Protein AF-0000000077797635 (afdb_homodimer)

Solvent-accessible surface area (backbone atoms only — not comparable to full-atom values): 12267 Å² total; per-residue (Å²): 135,87,76,77,72,76,72,79,78,73,81,76,81,77,81,78,74,76,74,78,73,74,68,77,65,78,53,55,68,48,75,39,52,52,47,34,73,53,73,40,72,49,40,38,34,26,41,25,41,85,98,49,70,72,38,83,65,52,67,16,29,77,85,51,72,33,73,55,90,50,35,36,28,34,49,32,81,87,26,24,28,37,39,43,35,32,46,55,64,50,82,85,66,58,58,48,37,33,45,28,35,69,42,113,133,81,80,68,72,70,81,81,77,78,76,78,90,79,82,73,79,72,77,75,73,75,68,76,63,78,51,56,67,47,75,39,51,52,46,33,74,52,72,39,72,51,38,37,35,27,41,25,40,87,98,50,70,74,40,85,66,52,66,16,28,79,84,49,74,35,74,55,90,50,35,37,28,34,49,31,80,86,25,24,28,38,38,42,35,31,46,55,66,50,81,85,66,58,57,48,38,33,45,28,35,69,42,111

Sequence (208 aa):
IDTGAGTIEGWMEAADGSPESLVIGEGKVSTMSCSFTSTYRTFQWYQQLPGQGPTHLLTASSNENVTVGRFIGEHLESGKRSSLHITDSQLGDSGSYLCAVDAQIDTGAGTIEGWMEAADGSPESLVIGEGKVSTMSCSFTSTYRTFQWYQQLPGQGPTHLLTASSNENVTVGRFIGEHLESGKRSSLHITDSQLGDSGSYLCAVDAQ

Foldseek 3Di:
DPPPPVPPPPPPPPPPPPPPPCCVVQQDKDKDKDFAPDFAQKKWKWWDDPPGDTDTDDIEGDPDWDDDPQWIKYQDDRRGMIMIIGTNDDPRSPGDMDIDGDPD/DPCVCPDDDDPDDDDPPPPPPCCVVQQDKDKDKDFAPDAAQKKWKWWDDPPGDTDTDDIEGDPDWDDDPQWIKYQDDRRGMIMIIGGNDDPRSPGDMDIDGDPD

Secondary structure (DSSP, 8-state):
-----------------------------EEEEEEBSS--SEEEEEEE-TTS--EEEEEEETTB-EEETTEEEEEEGGGTEEEEEESS--GGG-SEEEEEEE--/-----------------------------EEEEEEBSS--SEEEEEEE-TTS--EEEEEEETTB-EEETTEEEEEEGGGTEEEEEESS--GGG-SEEEEEEE--

Radius of gyration: 33.7 Å; Cα contacts (8 Å, |Δi|>4): 404; chains: 2; bounding box: 38×108×138 Å

Organism: NCBI:txid2587831

Nearest PDB structures (foldseek):
  4pjg-assembly1_G  TM=8.903E-01  e=3.995E-06  Homo sapiens
  3qeu-assembly2_A  TM=8.849E-01  e=8.468E-06  Homo sapiens
  8v51-assembly1_D  TM=8.752E-01  e=7.121E-06  Homo sapiens
  8v50-assembly3_N  TM=8.726E-01  e=1.795E-05  Homo sapiens
  3rug-assembly2_G  TM=8.315E-01  e=1.694E-05  Mus musculus

InterPro domains:
  IPR007110 Immunoglobulin-like domain [PS50835] (26-104)
  IPR013106 Immunoglobulin V-set domain [PF07686] (18-101)
  IPR013106 Immunoglobulin V-set domain [SM00406] (29-101)
  IPR013783 Immunoglobulin-like fold [G3DSA:2.60.40.10] (15-104)
  IPR036179 Immunoglobulin-like domain superfamily [SSF48726] (18-101)
  IPR051896 T cell receptor alpha variable region [PTHR19339] (16-104)

pLDDT: mean 78.97, std 26.49, range [25.53, 98.56]

Structure (mmCIF, N/CA/C/O backbone):
data_AF-0000000077797635-model_v1
#
loop_
_entity.id
_entity.type
_entity.pdbx_description
1 polymer 'Ig-like domain-containing protein'
#
loop_
_atom_site.group_PDB
_atom_site.id
_atom_site.type_symbol
_atom_site.label_atom_id
_atom_site.label_alt_id
_atom_site.label_comp_id
_atom_site.label_asym_id
_atom_site.label_entity_id
_atom_site.label_seq_id
_atom_site.pdbx_PDB_ins_code
_atom_site.Cartn_x
_atom_site.Cartn_y
_atom_site.Cartn_z
_atom_site.occupancy
_atom_site.B_iso_or_equiv
_atom_site.auth_seq_id
_atom_site.auth_comp_id
_atom_site.auth_asym_id
_atom_site.auth_atom_id
_atom_site.pdbx_PDB_model_num
ATOM 1 N N . ILE A 1 1 ? -16.281 -57.562 -68.375 1 26.08 1 ILE A N 1
ATOM 2 C CA . ILE A 1 1 ? -16.969 -57.719 -67.125 1 26.08 1 ILE A CA 1
ATOM 3 C C . ILE A 1 1 ? -16.453 -56.688 -66.125 1 26.08 1 ILE A C 1
ATOM 5 O O . ILE A 1 1 ? -15.258 -56.656 -65.812 1 26.08 1 ILE A O 1
ATOM 9 N N . ASP A 1 2 ? -17.016 -55.375 -66.25 1 32.75 2 ASP A N 1
ATOM 10 C CA . ASP A 1 2 ? -16.859 -54.062 -65.625 1 32.75 2 ASP A CA 1
ATOM 11 C C . ASP A 1 2 ? -17.078 -54.094 -64.125 1 32.75 2 ASP A C 1
ATOM 13 O O . ASP A 1 2 ? -18.172 -54.438 -63.688 1 32.75 2 ASP A O 1
ATOM 17 N N . THR A 1 3 ? -16.109 -54.656 -63.312 1 31.94 3 THR A N 1
ATOM 18 C CA . THR A 1 3 ? -15.953 -55 -61.906 1 31.94 3 THR A CA 1
ATOM 19 C C . THR A 1 3 ? -16.25 -53.781 -61 1 31.94 3 THR A C 1
ATOM 21 O O . THR A 1 3 ? -15.617 -53.625 -59.969 1 31.94 3 THR A O 1
ATOM 24 N N . GLY A 1 4 ? -17.109 -52.812 -61.406 1 35.31 4 GLY A N 1
ATOM 25 C CA . GLY A 1 4 ? -17.203 -51.562 -60.688 1 35.31 4 GLY A CA 1
ATOM 26 C C . GLY A 1 4 ? -17.75 -51.688 -59.312 1 35.31 4 GLY A C 1
ATOM 27 O O . GLY A 1 4 ? -18.969 -51.812 -59.125 1 35.31 4 GLY A O 1
ATOM 28 N N . ALA A 1 5 ? -17.156 -52.656 -58.5 1 34.72 5 ALA A N 1
ATOM 29 C CA . ALA A 1 5 ? -17.641 -53 -57.156 1 34.72 5 ALA A CA 1
ATOM 30 C C . ALA A 1 5 ? -17.891 -51.75 -56.312 1 34.72 5 ALA A C 1
ATOM 32 O O . ALA A 1 5 ? -16.969 -50.969 -56.062 1 34.72 5 ALA A O 1
ATOM 33 N N . GLY A 1 6 ? -18.969 -51 -56.594 1 36.06 6 GLY A N 1
ATOM 34 C CA . GLY A 1 6 ? -19.422 -49.812 -55.875 1 36.06 6 GLY A CA 1
ATOM 35 C C . GLY A 1 6 ? -19.516 -50.031 -54.375 1 36.06 6 GLY A C 1
ATOM 36 O O . GLY A 1 6 ? -20.453 -50.656 -53.875 1 36.06 6 GLY A O 1
ATOM 37 N N . THR A 1 7 ? -18.344 -50.469 -53.719 1 34.91 7 THR A N 1
ATOM 38 C CA . THR A 1 7 ? -18.297 -50.844 -52.281 1 34.91 7 THR A CA 1
ATOM 39 C C . THR A 1 7 ? -18.922 -49.719 -51.438 1 34.91 7 THR A C 1
ATOM 41 O O . THR A 1 7 ? -18.609 -48.531 -51.625 1 34.91 7 THR A O 1
ATOM 44 N N . ILE A 1 8 ? -20.094 -49.969 -51 1 33.28 8 ILE A N 1
ATOM 45 C CA . ILE A 1 8 ? -20.938 -49.25 -50.031 1 33.28 8 ILE A CA 1
ATOM 46 C C . ILE A 1 8 ? -20.141 -48.938 -48.781 1 33.28 8 ILE A C 1
ATOM 48 O O . ILE A 1 8 ? -19.625 -49.812 -48.125 1 33.28 8 ILE A O 1
ATOM 52 N N . GLU A 1 9 ? -19.297 -47.844 -48.719 1 35.19 9 GLU A N 1
ATOM 53 C CA . GLU A 1 9 ? -18.422 -47.375 -47.656 1 35.19 9 GLU A CA 1
ATOM 54 C C . GLU A 1 9 ? -19.188 -47.188 -46.344 1 35.19 9 GLU A C 1
ATOM 56 O O . GLU A 1 9 ? -20.141 -46.375 -46.281 1 35.19 9 GLU A O 1
ATOM 61 N N . GLY A 1 10 ? -19.656 -48.219 -45.781 1 30.81 10 GLY A N 1
ATOM 62 C CA . GLY A 1 10 ? -20.375 -48.094 -44.531 1 30.81 10 GLY A CA 1
ATOM 63 C C . GLY A 1 10 ? -19.562 -47.375 -43.469 1 30.81 10 GLY A C 1
ATOM 64 O O . GLY A 1 10 ? -18.375 -47.656 -43.281 1 30.81 10 GLY A O 1
ATOM 65 N N . TRP A 1 11 ? -19.781 -46 -43.125 1 30.47 11 TRP A N 1
ATOM 66 C CA . TRP A 1 11 ? -19.172 -45.094 -42.188 1 30.47 11 TRP A CA 1
ATOM 67 C C . TRP A 1 11 ? -19.234 -45.625 -40.781 1 30.47 11 TRP A C 1
ATOM 69 O O . TRP A 1 11 ? -20.328 -45.938 -40.25 1 30.47 11 TRP A O 1
ATOM 79 N N . MET A 1 12 ? -18.438 -46.656 -40.469 1 27.5 12 MET A N 1
ATOM 80 C CA . MET A 1 12 ? -18.203 -47.094 -39.094 1 27.5 12 MET A CA 1
ATOM 81 C C . MET A 1 12 ? -18 -45.875 -38.188 1 27.5 12 MET A C 1
ATOM 83 O O . MET A 1 12 ? -17.297 -44.938 -38.562 1 27.5 12 MET A O 1
ATOM 87 N N . GLU A 1 13 ? -18.969 -45.5 -37.281 1 31.8 13 GLU A N 1
ATOM 88 C CA . GLU A 1 13 ? -19.062 -44.5 -36.219 1 31.8 13 GLU A CA 1
ATOM 89 C C . GLU A 1 13 ? -17.953 -44.719 -35.188 1 31.8 13 GLU A C 1
ATOM 91 O O . GLU A 1 13 ? -17.891 -45.75 -34.531 1 31.8 13 GLU A O 1
ATOM 96 N N . ALA A 1 14 ? -16.719 -44.312 -35.406 1 32.16 14 ALA A N 1
ATOM 97 C CA . ALA A 1 14 ? -15.578 -44.375 -34.469 1 32.16 14 ALA A CA 1
ATOM 98 C C . ALA A 1 14 ? -15.914 -43.75 -33.125 1 32.16 14 ALA A C 1
ATOM 100 O O . ALA A 1 14 ? -16.391 -42.594 -33.094 1 32.16 14 ALA A O 1
ATOM 101 N N . ALA A 1 15 ? -16.172 -44.531 -32.125 1 31.38 15 ALA A N 1
ATOM 102 C CA . ALA A 1 15 ? -16.297 -44.25 -30.688 1 31.38 15 ALA A CA 1
ATOM 103 C C . ALA A 1 15 ? -15.047 -43.531 -30.172 1 31.38 15 ALA A C 1
ATOM 105 O O . ALA A 1 15 ? -13.977 -44.125 -30.078 1 31.38 15 ALA A O 1
ATOM 106 N N . ASP A 1 16 ? -14.648 -42.281 -30.594 1 30.09 16 ASP A N 1
ATOM 107 C CA . ASP A 1 16 ? -13.477 -41.531 -30.141 1 30.09 16 ASP A CA 1
ATOM 108 C C . ASP A 1 16 ? -13.445 -41.438 -28.625 1 30.09 16 ASP A C 1
ATOM 110 O O . ASP A 1 16 ? -14.312 -40.812 -28 1 30.09 16 ASP A O 1
ATOM 114 N N . GLY A 1 17 ? -13.242 -42.5 -27.859 1 35.38 17 GLY A N 1
ATOM 115 C CA . GLY A 1 17 ? -12.977 -42.406 -26.422 1 35.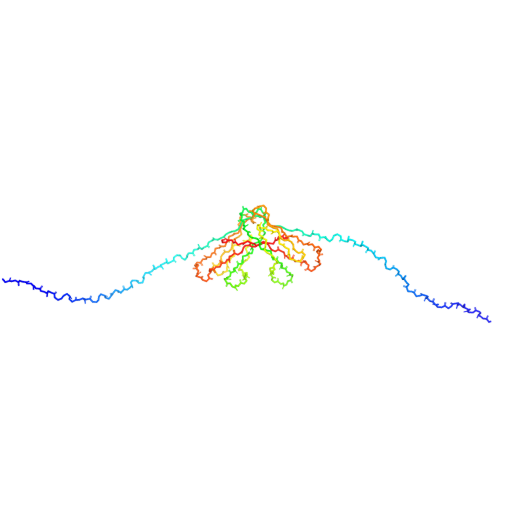38 17 GLY A CA 1
ATOM 116 C C . GLY A 1 17 ? -11.977 -41.344 -26.078 1 35.38 17 GLY A C 1
ATOM 117 O O . GLY A 1 17 ? -10.914 -41.25 -26.688 1 35.38 17 GLY A O 1
ATOM 118 N N . SER A 1 18 ? -12.406 -40.156 -25.719 1 33.06 18 SER A N 1
ATOM 119 C CA . SER A 1 18 ? -11.68 -38.938 -25.312 1 33.06 18 SER A CA 1
ATOM 120 C C . SER A 1 18 ? -10.641 -39.281 -24.25 1 33.06 18 SER A C 1
ATOM 122 O O . SER A 1 18 ? -10.961 -39.875 -23.219 1 33.06 18 SER A O 1
ATOM 124 N N . PRO A 1 19 ? -9.391 -39.594 -24.594 1 37.81 19 PRO A N 1
ATOM 125 C CA . PRO A 1 19 ? -8.289 -39.719 -23.641 1 37.81 19 PRO A CA 1
ATOM 126 C C . PRO A 1 19 ? -8.336 -38.656 -22.547 1 37.81 19 PRO A C 1
ATOM 128 O O . PRO A 1 19 ? -8.773 -37.531 -22.797 1 37.81 19 PRO A O 1
ATOM 131 N N . GLU A 1 20 ? -8.75 -38.969 -21.297 1 35.31 20 GLU A N 1
ATOM 132 C CA . GLU A 1 20 ? -8.523 -38.188 -20.078 1 35.31 20 GLU A CA 1
ATOM 133 C C . GLU A 1 20 ? -7.125 -37.594 -20.047 1 35.31 20 GLU A C 1
ATOM 135 O O . GLU A 1 20 ? -6.129 -38.312 -20.016 1 35.31 20 GLU A O 1
ATOM 140 N N . SER A 1 21 ? -6.723 -36.719 -21 1 35.5 21 SER A N 1
ATOM 141 C CA . SER A 1 21 ? -5.488 -35.969 -20.875 1 35.5 21 SER A CA 1
ATOM 142 C C . SER A 1 21 ? -5.172 -35.688 -19.406 1 35.5 21 SER A C 1
ATOM 144 O O . SER A 1 21 ? -5.977 -35.062 -18.703 1 35.5 21 SER A O 1
ATOM 146 N N . LEU A 1 22 ? -4.539 -36.531 -18.703 1 35.38 22 LEU A N 1
ATOM 147 C CA . LEU A 1 22 ? -3.803 -36.281 -17.469 1 35.38 22 LEU A CA 1
ATOM 148 C C . LEU A 1 22 ? -3.098 -34.938 -17.516 1 35.38 22 LEU A C 1
ATOM 150 O O . LEU A 1 22 ? -2.072 -34.781 -18.172 1 35.38 22 LEU A O 1
ATOM 154 N N . VAL A 1 23 ? -3.678 -33.844 -17.953 1 38.66 23 VAL A N 1
ATOM 155 C CA . VAL A 1 23 ? -3.033 -32.562 -17.703 1 38.66 23 VAL A CA 1
ATOM 156 C C . VAL A 1 23 ? -2.502 -32.5 -16.266 1 38.66 23 VAL A C 1
ATOM 158 O O . VAL A 1 23 ? -3.281 -32.469 -15.312 1 38.66 23 VAL A O 1
ATOM 161 N N . ILE A 1 24 ? -1.624 -33.344 -15.844 1 39.31 24 ILE A N 1
ATOM 162 C CA . ILE A 1 24 ? -0.826 -33.031 -14.664 1 39.31 24 ILE A CA 1
ATOM 163 C C . ILE A 1 24 ? -0.551 -31.531 -14.609 1 39.31 24 ILE A C 1
ATOM 165 O O . ILE A 1 24 ? 0.277 -31.016 -15.367 1 39.31 24 ILE A O 1
ATOM 169 N N . GLY A 1 25 ? -1.428 -30.594 -14.828 1 42.88 25 GLY A N 1
ATOM 170 C CA . GLY A 1 25 ? -1.261 -29.156 -14.836 1 42.88 25 GLY A CA 1
ATOM 171 C C . GLY A 1 25 ? -0.38 -28.656 -13.711 1 42.88 25 GLY A C 1
ATOM 172 O O . GLY A 1 25 ? -0.746 -28.75 -12.539 1 42.88 25 GLY A O 1
ATOM 173 N N . GLU A 1 26 ? 0.932 -28.953 -13.469 1 47.84 26 GLU A N 1
ATOM 174 C CA . GLU A 1 26 ? 1.88 -28.25 -12.609 1 47.84 26 GLU A CA 1
ATOM 175 C C . GLU A 1 26 ? 1.443 -26.812 -12.367 1 47.84 26 GLU A C 1
ATOM 177 O O . GLU A 1 26 ? 1.225 -26.047 -13.312 1 47.84 26 GLU A O 1
ATOM 182 N N . GLY A 1 27 ? 0.535 -26.562 -11.492 1 58.41 27 GLY A N 1
ATOM 183 C CA . GLY A 1 27 ? -0.297 -25.406 -11.195 1 58.41 27 GLY A CA 1
ATOM 184 C C . GLY A 1 27 ? 0.431 -24.094 -11.367 1 58.41 27 GLY A C 1
ATOM 185 O O . GLY A 1 27 ? 1.626 -24 -11.078 1 58.41 27 GLY A O 1
ATOM 186 N N . LYS A 1 28 ? 0.266 -23.281 -12.398 1 81.25 28 LYS A N 1
ATOM 187 C CA . LYS A 1 28 ? 0.826 -21.984 -12.781 1 81.25 28 LYS A CA 1
ATOM 188 C C . LYS A 1 28 ? 1.005 -21.078 -11.57 1 81.25 28 LYS A C 1
ATOM 190 O O . LYS A 1 28 ? 0.163 -21.062 -10.664 1 81.25 28 LYS A O 1
ATOM 195 N N . VAL A 1 29 ? 2.357 -20.875 -11.211 1 90.31 29 VAL A N 1
ATOM 196 C CA . VAL A 1 29 ? 2.654 -19.922 -10.141 1 90.31 29 VAL A CA 1
ATOM 197 C C . VAL A 1 29 ? 2.838 -18.516 -10.734 1 90.31 29 VAL A C 1
ATOM 199 O O . VAL A 1 29 ? 3.668 -18.312 -11.625 1 90.31 29 VAL A O 1
ATOM 202 N N . SER A 1 30 ? 1.969 -17.656 -10.375 1 93.44 30 SER A N 1
ATOM 203 C CA . SER A 1 30 ? 2.146 -16.25 -10.711 1 93.44 30 SER A CA 1
ATOM 204 C C . SER A 1 30 ? 2.92 -15.508 -9.625 1 93.44 30 SER A C 1
ATOM 206 O O . SER A 1 30 ? 2.697 -15.742 -8.43 1 93.44 30 SER A O 1
ATOM 208 N N . THR A 1 31 ? 3.896 -14.609 -10.016 1 95.5 31 THR A N 1
ATOM 209 C CA . THR A 1 31 ? 4.699 -13.859 -9.055 1 95.5 31 THR A CA 1
ATOM 210 C C . THR A 1 31 ? 4.68 -12.367 -9.383 1 95.5 31 THR A C 1
ATOM 212 O O . THR A 1 31 ? 4.762 -11.984 -10.555 1 95.5 31 THR A O 1
ATOM 215 N N . MET A 1 32 ? 4.559 -11.586 -8.359 1 96.94 32 MET A N 1
ATOM 216 C CA . MET A 1 32 ? 4.711 -10.141 -8.469 1 96.94 32 MET A CA 1
ATOM 217 C C . MET A 1 32 ? 5.508 -9.586 -7.289 1 96.94 32 MET A C 1
ATOM 219 O O . MET A 1 32 ? 5.656 -10.258 -6.266 1 96.94 32 MET A O 1
ATOM 223 N N . SER A 1 33 ? 6.055 -8.383 -7.508 1 97.56 33 SER A N 1
ATOM 224 C CA . SER A 1 33 ? 6.918 -7.863 -6.453 1 97.56 33 SER A CA 1
ATOM 225 C C . SER A 1 33 ? 6.922 -6.34 -6.445 1 97.56 33 SER A C 1
ATOM 227 O O . SER A 1 33 ? 6.469 -5.707 -7.402 1 97.56 33 SER A O 1
ATOM 229 N N . CYS A 1 34 ? 7.293 -5.773 -5.41 1 97.5 34 CYS A N 1
ATOM 230 C CA . CYS A 1 34 ? 7.613 -4.359 -5.258 1 97.5 34 CYS A CA 1
ATOM 231 C C . CYS A 1 34 ? 8.969 -4.176 -4.594 1 97.5 34 CYS A C 1
ATOM 233 O O . CYS A 1 34 ? 9.367 -4.98 -3.748 1 97.5 34 CYS A O 1
ATOM 235 N N . SER A 1 35 ? 9.633 -3.186 -5.035 1 97.19 35 SER A N 1
ATOM 236 C CA . SER A 1 35 ? 10.977 -2.908 -4.535 1 97.19 35 SER A CA 1
ATOM 237 C C . SER A 1 35 ? 11.125 -1.444 -4.137 1 97.19 35 SER A C 1
ATOM 239 O O . SER A 1 35 ? 10.633 -0.553 -4.832 1 97.19 35 SER A O 1
ATOM 241 N N . PHE A 1 36 ? 11.781 -1.206 -3.066 1 96.81 36 PHE A N 1
ATOM 242 C CA . PHE A 1 36 ? 11.883 0.109 -2.445 1 96.81 36 PHE A CA 1
ATOM 243 C C . PHE A 1 36 ? 13.344 0.519 -2.279 1 96.81 36 PHE A C 1
ATOM 245 O O . PHE A 1 36 ? 14.234 -0.334 -2.25 1 96.81 36 PHE A O 1
ATOM 252 N N . THR A 1 37 ? 13.562 1.823 -2.166 1 96.31 37 THR A N 1
ATOM 253 C CA . THR A 1 37 ? 14.891 2.332 -1.828 1 96.31 37 THR A CA 1
ATOM 254 C C . THR A 1 37 ? 15.125 2.27 -0.322 1 96.31 37 THR A C 1
ATOM 256 O O . THR A 1 37 ? 16.25 2.047 0.127 1 96.31 37 THR A O 1
ATOM 259 N N . SER A 1 38 ? 14.008 2.469 0.467 1 94.94 38 SER A N 1
ATOM 260 C CA . SER A 1 38 ? 14.078 2.395 1.923 1 94.94 38 SER A CA 1
ATOM 261 C C . SER A 1 38 ? 13.766 0.984 2.418 1 94.94 38 SER A C 1
ATOM 263 O O . SER A 1 38 ? 13.266 0.151 1.661 1 94.94 38 SER A O 1
ATOM 265 N N . THR A 1 39 ? 14.172 0.779 3.668 1 95.75 39 THR A N 1
ATOM 266 C CA . THR A 1 39 ? 13.898 -0.503 4.309 1 95.75 39 THR A CA 1
ATOM 267 C C . THR A 1 39 ? 12.594 -0.451 5.098 1 95.75 39 THR A C 1
ATOM 269 O O . THR A 1 39 ? 12.312 0.538 5.777 1 95.75 39 THR A O 1
ATOM 272 N N . TYR A 1 40 ? 11.797 -1.445 4.906 1 95.44 40 TYR A N 1
ATOM 273 C CA . TYR A 1 40 ? 10.57 -1.562 5.688 1 95.44 40 TYR A CA 1
ATOM 274 C C . TYR A 1 40 ? 10.516 -2.891 6.43 1 95.44 40 TYR A C 1
ATOM 276 O O . TYR A 1 40 ? 10.969 -3.916 5.914 1 95.44 40 TYR A O 1
ATOM 284 N N . ARG A 1 41 ? 9.961 -2.85 7.625 1 94.44 41 ARG A N 1
ATOM 285 C CA . ARG A 1 41 ? 9.883 -4.062 8.438 1 94.44 41 ARG A CA 1
ATOM 286 C C . ARG A 1 41 ? 8.781 -4.988 7.922 1 94.44 41 ARG A C 1
ATOM 288 O O . ARG A 1 41 ? 8.867 -6.207 8.094 1 94.44 41 ARG A O 1
ATOM 295 N N . THR A 1 42 ? 7.742 -4.367 7.445 1 96.06 42 THR A N 1
ATOM 296 C CA . THR A 1 42 ? 6.602 -5.16 7.004 1 96.06 42 THR A CA 1
ATOM 297 C C . THR A 1 42 ? 6.078 -4.656 5.664 1 96.06 42 THR A C 1
ATOM 299 O O . THR A 1 42 ? 6.223 -3.475 5.34 1 96.06 42 THR A O 1
ATOM 302 N N . PHE A 1 43 ? 5.609 -5.539 4.855 1 97.69 43 PHE A N 1
ATOM 303 C CA . PHE A 1 43 ? 4.879 -5.262 3.627 1 97.69 43 PHE A CA 1
ATOM 304 C C . PHE A 1 43 ? 3.461 -5.82 3.701 1 97.69 43 PHE A C 1
ATOM 306 O O . PHE A 1 43 ? 3.262 -6.965 4.109 1 97.69 43 PHE A O 1
ATOM 313 N N . GLN A 1 44 ? 2.525 -5.02 3.34 1 97.69 44 GLN A N 1
ATOM 314 C CA . GLN A 1 44 ? 1.144 -5.488 3.285 1 97.69 44 GLN A CA 1
ATOM 315 C C . GLN A 1 44 ? 0.687 -5.688 1.844 1 97.69 44 GLN A C 1
ATOM 317 O O . GLN A 1 44 ? 0.87 -4.805 1.002 1 97.69 44 GLN A O 1
ATOM 322 N N . TRP A 1 45 ? 0.099 -6.883 1.607 1 98.31 45 TRP A N 1
ATOM 323 C CA . TRP A 1 45 ? -0.443 -7.184 0.287 1 98.31 45 TRP A CA 1
ATOM 324 C C . TRP A 1 45 ? -1.968 -7.188 0.312 1 98.31 45 TRP A C 1
ATOM 326 O O . TRP A 1 45 ? -2.578 -7.723 1.241 1 98.31 45 TRP A O 1
ATOM 336 N N . TYR A 1 46 ? -2.484 -6.527 -0.723 1 97.69 46 TYR A N 1
ATOM 337 C CA . TYR A 1 46 ? -3.932 -6.473 -0.896 1 97.69 46 TYR A CA 1
ATOM 338 C C . TYR A 1 46 ? -4.336 -6.996 -2.27 1 97.69 46 TYR A C 1
ATOM 340 O O . TYR A 1 46 ? -3.602 -6.832 -3.244 1 97.69 46 TYR A O 1
ATOM 348 N N . GLN A 1 47 ? -5.508 -7.586 -2.277 1 96.62 47 GLN A N 1
ATOM 349 C CA . GLN A 1 47 ? -6.141 -7.977 -3.533 1 96.62 47 GLN A CA 1
ATOM 350 C C . GLN A 1 47 ? -7.352 -7.098 -3.836 1 96.62 47 GLN A C 1
ATOM 352 O O . GLN A 1 47 ? -8.172 -6.832 -2.951 1 96.62 47 GLN A O 1
ATOM 357 N N . GLN A 1 48 ? -7.336 -6.66 -5.059 1 94.62 48 GLN A N 1
ATOM 358 C CA . GLN A 1 48 ? -8.484 -5.875 -5.496 1 94.62 48 GLN A CA 1
ATOM 359 C C . GLN A 1 48 ? -9.156 -6.516 -6.707 1 94.62 48 GLN A C 1
ATOM 361 O O . GLN A 1 48 ? -8.641 -6.445 -7.824 1 94.62 48 GLN A O 1
ATOM 366 N N . LEU A 1 49 ? -10.281 -7.102 -6.422 1 94.12 49 LEU A N 1
ATOM 36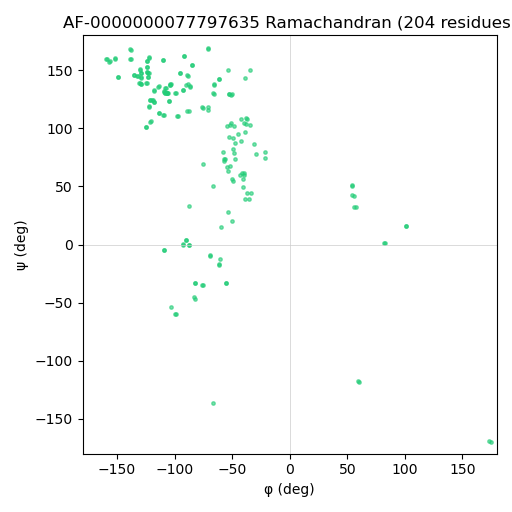7 C CA . LEU A 1 49 ? -11.062 -7.703 -7.496 1 94.12 49 LEU A CA 1
ATOM 368 C C . LEU A 1 49 ? -11.945 -6.664 -8.172 1 94.12 49 LEU A C 1
ATOM 370 O O . LEU A 1 49 ? -12.258 -5.625 -7.582 1 94.12 49 LEU A O 1
ATOM 374 N N . PRO A 1 50 ? -12.297 -6.93 -9.477 1 92 50 PRO A N 1
ATOM 375 C CA . PRO A 1 50 ? -13.117 -5.961 -10.203 1 92 50 PRO A CA 1
ATOM 376 C C . PRO A 1 50 ? -14.398 -5.59 -9.445 1 92 50 PRO A C 1
ATOM 378 O O . PRO A 1 50 ? -15.133 -6.477 -9.008 1 92 50 PRO A O 1
ATOM 381 N N . GLY A 1 51 ? -14.609 -4.32 -9.328 1 91.44 51 GLY A N 1
ATOM 382 C CA . GLY A 1 51 ? -15.828 -3.83 -8.711 1 91.44 51 GLY A CA 1
ATOM 383 C C . GLY A 1 51 ? -15.766 -3.814 -7.199 1 91.44 51 GLY A C 1
ATOM 384 O O . GLY A 1 51 ? -16.734 -3.447 -6.535 1 91.44 51 GLY A O 1
ATOM 385 N N . GLN A 1 52 ? -14.633 -4.215 -6.602 1 91.94 52 GLN A N 1
ATOM 386 C CA . GLN A 1 52 ? -14.484 -4.289 -5.152 1 91.94 52 GLN A CA 1
ATOM 387 C C . GLN A 1 52 ? -13.297 -3.459 -4.68 1 91.94 52 GLN A C 1
ATOM 389 O O . GLN A 1 52 ? -12.383 -3.162 -5.457 1 91.94 52 GLN A O 1
ATOM 394 N N . GLY A 1 53 ? -13.375 -2.986 -3.439 1 91.12 53 GLY A N 1
ATOM 395 C CA . GLY A 1 53 ? -12.203 -2.371 -2.838 1 91.12 53 GLY A CA 1
ATOM 396 C C . GLY A 1 53 ? -11.109 -3.369 -2.508 1 91.12 53 GLY A C 1
ATOM 397 O O . GLY A 1 53 ? -11.32 -4.582 -2.584 1 91.12 53 GLY A O 1
ATOM 398 N N . PRO A 1 54 ? -10 -2.814 -2.195 1 94.25 54 PRO A N 1
ATOM 399 C CA . PRO A 1 54 ? -8.914 -3.732 -1.836 1 94.25 54 PRO A CA 1
ATOM 400 C C . PRO A 1 54 ? -9.195 -4.508 -0.551 1 94.25 54 PRO A C 1
ATOM 402 O O . PRO A 1 54 ? -9.766 -3.955 0.394 1 94.25 54 PRO A O 1
ATOM 405 N N . THR A 1 55 ? -8.898 -5.781 -0.527 1 95 55 THR A N 1
ATOM 406 C CA . THR A 1 55 ? -8.977 -6.656 0.638 1 95 55 THR A CA 1
ATOM 407 C C . THR A 1 55 ? -7.582 -7.129 1.05 1 95 55 THR A C 1
ATOM 409 O O . THR A 1 55 ? -6.766 -7.492 0.199 1 95 55 THR A O 1
ATOM 412 N N . HIS A 1 56 ? -7.387 -7.082 2.369 1 96.75 56 HIS A N 1
ATOM 413 C CA . HIS A 1 56 ? -6.082 -7.5 2.875 1 96.75 56 HIS A CA 1
ATOM 414 C C . HIS A 1 56 ? -5.855 -8.984 2.641 1 96.75 56 HIS A C 1
ATOM 416 O O . HIS A 1 56 ? -6.699 -9.812 2.996 1 96.75 56 HIS A O 1
ATOM 422 N N . LEU A 1 57 ? -4.703 -9.273 2.074 1 97.12 57 LEU A N 1
ATOM 423 C CA . LEU A 1 57 ? -4.363 -10.664 1.834 1 97.12 57 LEU A CA 1
ATOM 424 C C . LEU A 1 57 ? -3.426 -11.195 2.916 1 97.12 57 LEU A C 1
ATOM 426 O O . LEU A 1 57 ? -3.742 -12.172 3.598 1 97.12 57 LEU A O 1
ATOM 430 N N . LEU A 1 58 ? -2.301 -10.609 3.047 1 97.75 58 LEU A N 1
ATOM 431 C CA . LEU A 1 58 ? -1.306 -11.039 4.02 1 97.75 58 LEU A CA 1
ATOM 432 C C . LEU A 1 58 ? -0.322 -9.922 4.332 1 97.75 58 LEU A C 1
ATOM 434 O O . LEU A 1 58 ? -0.253 -8.93 3.602 1 97.75 58 LEU A O 1
ATOM 438 N N . THR A 1 59 ? 0.373 -9.969 5.438 1 97 59 THR A N 1
ATOM 439 C CA . THR A 1 59 ? 1.484 -9.117 5.84 1 97 59 THR A CA 1
ATOM 440 C C . THR A 1 59 ? 2.783 -9.914 5.91 1 97 59 THR A C 1
ATOM 442 O O . THR A 1 59 ? 2.902 -10.844 6.707 1 97 59 THR A O 1
ATOM 445 N N . ALA A 1 60 ? 3.686 -9.57 5 1 97.75 60 ALA A N 1
ATOM 446 C CA . ALA A 1 60 ? 4.996 -10.211 5.012 1 97.75 60 ALA A CA 1
ATOM 447 C C . ALA A 1 60 ? 5.953 -9.484 5.953 1 97.75 60 ALA A C 1
ATOM 449 O O . ALA A 1 60 ? 6.02 -8.258 5.957 1 97.75 60 ALA A O 1
ATOM 450 N N . SER A 1 61 ? 6.719 -10.219 6.773 1 96.56 61 SER A N 1
ATOM 451 C CA . SER A 1 61 ? 7.695 -9.648 7.695 1 96.56 61 SER A CA 1
ATOM 452 C C . SER A 1 61 ? 8.992 -10.453 7.695 1 96.56 61 SER A C 1
ATOM 454 O O . SER A 1 61 ? 9.07 -11.508 7.066 1 96.56 61 SER A O 1
ATOM 456 N N . SER A 1 62 ? 10.039 -9.883 8.305 1 89.81 62 SER A N 1
ATOM 457 C CA . SER A 1 62 ? 11.391 -10.406 8.219 1 89.81 62 SER A CA 1
ATOM 458 C C . SER A 1 62 ? 11.484 -11.812 8.812 1 89.81 62 SER A C 1
ATOM 460 O O . SER A 1 62 ? 12.398 -12.57 8.484 1 89.81 62 SER A O 1
ATOM 462 N N . ASN A 1 63 ? 10.664 -12.258 9.523 1 84.88 63 ASN A N 1
ATOM 463 C CA . ASN A 1 63 ? 10.859 -13.492 10.281 1 84.88 63 ASN A CA 1
ATOM 464 C C . ASN A 1 63 ? 10.586 -14.727 9.422 1 84.88 63 ASN A C 1
ATOM 466 O O . ASN A 1 63 ? 11.289 -15.727 9.531 1 84.88 63 ASN A O 1
ATOM 470 N N . GLU A 1 64 ? 9.57 -14.812 8.703 1 84.12 64 GLU A N 1
ATOM 471 C CA . GLU A 1 64 ? 9.219 -15.961 7.871 1 84.12 64 GLU A CA 1
ATOM 472 C C . GLU A 1 64 ? 8.305 -15.555 6.723 1 84.12 64 GLU A C 1
ATOM 474 O O . GLU A 1 64 ? 7.652 -14.508 6.785 1 84.12 64 GLU A O 1
ATOM 479 N N . ASN A 1 65 ? 8.391 -16.484 5.699 1 90.56 65 ASN A N 1
ATOM 480 C CA . ASN A 1 65 ? 7.352 -16.375 4.684 1 90.56 65 ASN A CA 1
ATOM 481 C C . ASN A 1 65 ? 5.961 -16.594 5.273 1 90.56 65 ASN A C 1
ATOM 483 O O . ASN A 1 65 ? 5.793 -17.406 6.188 1 90.56 65 ASN A O 1
ATOM 487 N N . VAL A 1 66 ? 5.074 -15.836 4.75 1 97.06 66 VAL A N 1
ATOM 488 C CA . VAL A 1 66 ? 3.691 -15.969 5.191 1 97.06 66 VAL A CA 1
ATOM 489 C C . VAL A 1 66 ? 2.867 -16.656 4.105 1 97.06 66 VAL A C 1
ATOM 491 O O . VAL A 1 66 ? 2.971 -16.312 2.924 1 97.06 66 VAL A O 1
ATOM 494 N N . THR A 1 67 ? 2.102 -17.703 4.543 1 96.38 67 THR A N 1
ATOM 495 C CA . THR A 1 67 ? 1.243 -18.406 3.598 1 96.38 67 THR A CA 1
ATOM 496 C C . THR A 1 67 ? -0.221 -18.312 4.016 1 96.38 67 THR A C 1
ATOM 498 O O . THR A 1 67 ? -0.565 -18.578 5.168 1 96.38 67 THR A O 1
ATOM 501 N N . VAL A 1 68 ? -1.043 -17.828 3.129 1 96.94 68 VAL A N 1
ATOM 502 C CA . VAL A 1 68 ? -2.494 -17.797 3.283 1 96.94 68 VAL A CA 1
ATOM 503 C C . VAL A 1 68 ? -3.156 -18.484 2.086 1 96.94 68 VAL A C 1
ATOM 505 O O . VAL A 1 68 ? -3.258 -17.891 1.008 1 96.94 68 VAL A O 1
ATOM 508 N N . GLY A 1 69 ? -3.57 -19.766 2.336 1 95.19 69 GLY A N 1
ATOM 509 C CA . GLY A 1 69 ? -4.078 -20.531 1.208 1 95.19 69 GLY A CA 1
ATOM 510 C C . GLY A 1 69 ? -3.061 -20.703 0.097 1 95.19 69 GLY A C 1
ATOM 511 O O . GLY A 1 69 ? -1.97 -21.219 0.326 1 95.19 69 GLY A O 1
ATOM 512 N N . ARG A 1 70 ? -3.402 -20.172 -1.075 1 95 70 ARG A N 1
ATOM 513 C CA . ARG A 1 70 ? -2.537 -20.312 -2.242 1 95 70 ARG A CA 1
ATOM 514 C C . ARG A 1 70 ? -1.583 -19.125 -2.359 1 95 70 ARG A C 1
ATOM 516 O O . ARG A 1 70 ? -0.774 -19.062 -3.287 1 95 70 ARG A O 1
ATOM 523 N N . PHE A 1 71 ? -1.692 -18.219 -1.442 1 96.38 71 PHE A N 1
ATOM 524 C CA . PHE A 1 71 ? -0.866 -17.016 -1.488 1 96.38 71 PHE A CA 1
ATOM 525 C C . PHE A 1 71 ? 0.336 -17.156 -0.561 1 96.38 71 PHE A C 1
ATOM 527 O O . PHE A 1 71 ? 0.19 -17.531 0.603 1 96.38 71 PHE A O 1
ATOM 534 N N . ILE A 1 72 ? 1.512 -16.844 -1.121 1 97.31 72 ILE A N 1
ATOM 535 C CA . ILE A 1 72 ? 2.742 -16.844 -0.337 1 97.31 72 ILE A CA 1
ATOM 536 C C . ILE A 1 72 ? 3.406 -15.469 -0.409 1 97.31 72 ILE A C 1
ATOM 538 O O . ILE A 1 72 ? 3.746 -14.992 -1.495 1 97.31 72 ILE A O 1
ATOM 542 N N . GLY A 1 73 ? 3.559 -14.805 0.718 1 97.88 73 GLY A N 1
ATOM 543 C CA . GLY A 1 73 ? 4.242 -13.523 0.789 1 97.88 73 GLY A CA 1
ATOM 544 C C . GLY A 1 73 ? 5.648 -13.625 1.351 1 97.88 73 GLY A C 1
ATOM 545 O O . GLY A 1 73 ? 5.879 -14.344 2.326 1 97.88 73 GLY A O 1
ATOM 546 N N . GLU A 1 74 ? 6.535 -12.875 0.707 1 98 74 GLU A N 1
ATOM 547 C CA . GLU A 1 74 ? 7.93 -12.93 1.133 1 98 74 GLU A CA 1
ATOM 548 C C . GLU A 1 74 ? 8.453 -11.531 1.471 1 98 74 GLU A C 1
ATOM 550 O O . GLU A 1 74 ? 8.109 -10.555 0.806 1 98 74 GLU A O 1
ATOM 555 N N . HIS A 1 75 ? 9.195 -11.438 2.518 1 97.75 75 HIS A N 1
ATOM 556 C CA . HIS A 1 75 ? 10.008 -10.281 2.873 1 97.75 75 HIS A CA 1
ATOM 557 C C . HIS A 1 75 ? 11.461 -10.469 2.438 1 97.75 75 HIS A C 1
ATOM 559 O O . HIS A 1 75 ? 12.164 -11.336 2.963 1 97.75 75 HIS A O 1
ATOM 565 N N . LEU A 1 76 ? 11.891 -9.727 1.477 1 96.62 76 LEU A N 1
ATOM 566 C CA . LEU A 1 76 ? 13.156 -10.008 0.801 1 96.62 76 LEU A CA 1
ATOM 567 C C . LEU A 1 76 ? 14.094 -8.812 0.889 1 96.62 76 LEU A C 1
ATOM 569 O O . LEU A 1 76 ? 13.664 -7.707 1.233 1 96.62 76 LEU A O 1
ATOM 573 N N . GLU A 1 77 ? 15.406 -9.102 0.648 1 96 77 GLU A N 1
ATOM 574 C CA . GLU A 1 77 ? 16.453 -8.086 0.505 1 96 77 GLU A CA 1
ATOM 575 C C . GLU A 1 77 ? 16.484 -7.148 1.711 1 96 77 GLU A C 1
ATOM 577 O O . GLU A 1 77 ? 16.516 -5.93 1.555 1 96 77 GLU A O 1
ATOM 582 N N . SER A 1 78 ? 16.359 -7.695 2.908 1 95.62 78 SER A N 1
ATOM 583 C CA . SER A 1 78 ? 16.438 -7.008 4.191 1 95.62 78 SER A CA 1
ATOM 584 C C . SER A 1 78 ? 15.438 -5.863 4.281 1 95.62 78 SER A C 1
ATOM 586 O O . SER A 1 78 ? 15.75 -4.789 4.793 1 95.62 78 SER A O 1
ATOM 588 N N . GLY A 1 79 ? 14.352 -6.078 3.629 1 96.56 79 GLY A N 1
ATOM 589 C CA . GLY A 1 79 ? 13.25 -5.145 3.818 1 96.56 79 GLY A CA 1
ATOM 590 C C . GLY A 1 79 ? 13.117 -4.137 2.693 1 96.56 79 GLY A C 1
ATOM 591 O O . GLY A 1 79 ? 12.461 -3.104 2.852 1 96.56 79 GLY A O 1
ATOM 592 N N . LYS A 1 80 ? 13.75 -4.406 1.578 1 97.25 80 LYS A N 1
ATOM 593 C CA . LYS A 1 80 ? 13.672 -3.469 0.463 1 97.25 80 LYS A CA 1
ATOM 594 C C . LYS A 1 80 ? 12.828 -4.035 -0.673 1 97.25 80 LYS A C 1
ATOM 596 O O . LYS A 1 80 ? 12.609 -3.367 -1.686 1 97.25 80 LYS A O 1
ATOM 601 N N . ARG A 1 81 ? 12.406 -5.32 -0.466 1 97.12 81 ARG A N 1
ATOM 602 C CA . ARG A 1 81 ? 11.617 -5.965 -1.51 1 97.12 81 ARG A CA 1
ATOM 603 C C . ARG A 1 81 ? 10.641 -6.973 -0.913 1 97.12 81 ARG A C 1
ATOM 605 O O . ARG A 1 81 ? 10.961 -7.656 0.06 1 97.12 81 ARG A O 1
ATOM 612 N N . SER A 1 82 ? 9.5 -7.055 -1.518 1 97.62 82 SER A N 1
ATOM 613 C CA . SER A 1 82 ? 8.555 -8.117 -1.197 1 97.62 82 SER A CA 1
ATOM 614 C C . SER A 1 82 ? 8.016 -8.781 -2.461 1 97.62 82 SER A C 1
ATOM 616 O O . SER A 1 82 ? 7.812 -8.109 -3.477 1 97.62 82 SER A O 1
ATOM 618 N N . SER A 1 83 ? 7.801 -10.039 -2.328 1 97.75 83 SER A N 1
ATOM 619 C CA . SER A 1 83 ? 7.164 -10.773 -3.418 1 97.75 83 SER A CA 1
ATOM 620 C C . SER A 1 83 ? 5.895 -11.469 -2.943 1 97.75 83 SER A C 1
ATOM 622 O O . SER A 1 83 ? 5.816 -11.914 -1.794 1 97.75 83 SER A O 1
ATOM 624 N N . LEU A 1 84 ? 4.953 -11.57 -3.85 1 97.69 84 LEU A N 1
ATOM 625 C CA . LEU A 1 84 ? 3.736 -12.359 -3.674 1 97.69 84 LEU A CA 1
ATOM 626 C C . LEU A 1 84 ? 3.654 -13.477 -4.711 1 97.69 84 LEU A C 1
ATOM 628 O O . LEU A 1 84 ? 3.771 -13.219 -5.914 1 97.69 84 LEU A O 1
ATOM 632 N N . HIS A 1 85 ? 3.557 -14.688 -4.262 1 96.75 85 HIS A N 1
ATOM 633 C CA . HIS A 1 85 ? 3.371 -15.844 -5.129 1 96.75 85 HIS A CA 1
ATOM 634 C C . HIS A 1 85 ? 1.956 -16.406 -5.008 1 96.75 85 HIS A C 1
ATOM 636 O O . HIS A 1 85 ? 1.446 -16.578 -3.898 1 96.75 85 HIS A O 1
ATOM 642 N N . ILE A 1 86 ? 1.326 -16.609 -6.145 1 95.94 86 ILE A N 1
ATOM 643 C CA . ILE A 1 86 ? 0.033 -17.281 -6.18 1 95.94 86 ILE A CA 1
ATOM 644 C C . ILE A 1 86 ? 0.189 -18.672 -6.812 1 95.94 86 ILE A C 1
ATOM 646 O O . ILE A 1 86 ? 0.496 -18.781 -8 1 95.94 86 ILE A O 1
ATOM 650 N N . THR A 1 87 ? 0.009 -19.641 -5.953 1 93.75 87 THR A N 1
ATOM 651 C CA . THR A 1 87 ? 0.115 -21.016 -6.453 1 93.75 87 THR A CA 1
ATOM 652 C C . THR A 1 87 ? -1.237 -21.516 -6.961 1 93.75 87 THR A C 1
ATOM 654 O O . THR A 1 87 ? -2.281 -21.141 -6.418 1 93.75 87 THR A O 1
ATOM 657 N N . ASP A 1 88 ? -1.273 -22.344 -8.016 1 89.31 88 ASP A N 1
ATOM 658 C CA . ASP A 1 88 ? -2.502 -22.859 -8.609 1 89.31 88 ASP A CA 1
ATOM 659 C C . ASP A 1 88 ? -3.455 -21.734 -8.977 1 89.31 88 ASP A C 1
ATOM 661 O O . ASP A 1 88 ? -4.613 -21.719 -8.555 1 89.31 88 ASP A O 1
ATOM 665 N N . SER A 1 89 ? -2.943 -20.766 -9.688 1 86.75 89 SER A N 1
ATOM 666 C CA . SER A 1 89 ? -3.688 -19.578 -10.078 1 86.75 89 SER A CA 1
ATOM 667 C C . SER A 1 89 ? -5.02 -19.938 -10.719 1 86.75 89 SER A C 1
ATOM 669 O O . SER A 1 89 ? -5.09 -20.859 -11.539 1 86.75 89 SER A O 1
ATOM 671 N N . GLN A 1 90 ? -6.02 -19.328 -10.211 1 85.75 90 GLN A N 1
ATOM 672 C CA . GLN A 1 90 ? -7.387 -19.516 -10.688 1 85.75 90 GLN A CA 1
ATOM 673 C C . GLN A 1 90 ? -7.902 -18.266 -11.398 1 85.75 90 GLN A C 1
ATOM 675 O O . GLN A 1 90 ? -7.375 -17.172 -11.203 1 85.75 90 GLN A O 1
ATOM 680 N N . LEU A 1 91 ? -8.914 -18.453 -12.219 1 82.06 91 LEU A N 1
ATOM 681 C CA . LEU A 1 91 ? -9.539 -17.344 -12.914 1 82.06 91 LEU A CA 1
ATOM 682 C C . LEU A 1 91 ? -10.016 -16.281 -11.922 1 82.06 91 LEU A C 1
ATOM 684 O O . LEU A 1 91 ? -9.969 -15.086 -12.219 1 82.06 91 LEU A O 1
ATOM 688 N N . GLY A 1 92 ? -10.438 -16.609 -10.758 1 86.5 92 GLY A N 1
ATOM 689 C CA . GLY A 1 92 ? -10.938 -15.703 -9.727 1 86.5 92 GLY A CA 1
ATOM 690 C C . GLY A 1 92 ? -9.852 -14.828 -9.125 1 86.5 92 GLY A C 1
ATOM 691 O O . GLY A 1 92 ? -10.148 -13.875 -8.398 1 86.5 92 GLY A O 1
ATOM 692 N N . ASP A 1 93 ? -8.648 -15.18 -9.508 1 88.12 93 ASP A N 1
ATOM 693 C CA . ASP A 1 93 ? -7.531 -14.414 -8.961 1 88.12 93 ASP A CA 1
ATOM 694 C C . ASP A 1 93 ? -7.234 -13.188 -9.828 1 88.12 93 ASP A C 1
ATOM 696 O O . ASP A 1 93 ? -6.34 -12.398 -9.508 1 88.12 93 ASP A O 1
ATOM 700 N N . SER A 1 94 ? -8.07 -13.141 -10.875 1 88.44 94 SER A N 1
ATOM 701 C CA . SER A 1 94 ? -7.805 -12.039 -11.797 1 88.44 94 SER A CA 1
ATOM 702 C C . SER A 1 94 ? -8.188 -10.695 -11.172 1 88.44 94 SER A C 1
ATOM 704 O O . SER A 1 94 ? -9.266 -10.555 -10.594 1 88.44 94 SER A O 1
ATOM 706 N N . GLY A 1 95 ? -7.379 -9.797 -10.961 1 92.88 95 GLY A N 1
ATOM 707 C CA . GLY A 1 95 ? -7.516 -8.469 -10.383 1 92.88 95 GLY A CA 1
ATOM 708 C C . GLY A 1 95 ? -6.188 -7.773 -10.164 1 92.88 95 GLY A C 1
ATOM 709 O O . GLY A 1 95 ? -5.18 -8.133 -10.781 1 92.88 95 GLY A O 1
ATOM 710 N N . SER A 1 96 ? -6.242 -6.73 -9.484 1 94.25 96 SER A N 1
ATOM 711 C CA . SER A 1 96 ? -5.02 -6.008 -9.148 1 94.25 96 SER A CA 1
ATOM 712 C C . SER A 1 96 ? -4.504 -6.402 -7.77 1 94.25 96 SER A C 1
ATOM 714 O O . SER A 1 96 ? -5.285 -6.781 -6.895 1 94.25 96 SER A O 1
ATOM 716 N N . TYR A 1 97 ? -3.211 -6.379 -7.648 1 97.38 97 TYR A N 1
ATOM 717 C CA . TYR A 1 97 ? -2.568 -6.645 -6.363 1 97.38 97 TYR A CA 1
ATOM 718 C C . TYR A 1 97 ? -1.713 -5.461 -5.93 1 97.38 97 TYR A C 1
ATOM 720 O O . TYR A 1 97 ? -0.837 -5.012 -6.672 1 97.38 97 TYR A O 1
ATOM 728 N N . LEU A 1 98 ? -2.016 -4.977 -4.711 1 98.31 98 LEU A N 1
ATOM 729 C CA . LEU A 1 98 ? -1.309 -3.809 -4.191 1 98.31 98 LEU A CA 1
ATOM 730 C C . LEU A 1 98 ? -0.282 -4.215 -3.143 1 98.31 98 LEU A C 1
ATOM 732 O O . LEU A 1 98 ? -0.551 -5.086 -2.311 1 98.31 98 LEU A O 1
ATOM 736 N N . CYS A 1 99 ? 0.868 -3.625 -3.223 1 98.56 99 CYS A N 1
ATOM 737 C CA . CYS A 1 99 ? 1.912 -3.701 -2.207 1 98.56 99 CYS A CA 1
ATOM 738 C C . CYS A 1 99 ? 1.993 -2.404 -1.411 1 98.56 99 CYS A C 1
ATOM 740 O O . CYS A 1 99 ? 2.121 -1.322 -1.988 1 98.56 99 CYS A O 1
ATOM 742 N N . ALA A 1 100 ? 1.862 -2.5 -0.126 1 98.44 100 ALA A N 1
ATOM 743 C CA . ALA A 1 100 ? 1.776 -1.287 0.685 1 98.44 100 ALA A CA 1
ATOM 744 C C . ALA A 1 100 ? 2.771 -1.329 1.841 1 98.44 100 ALA A C 1
ATOM 746 O O . ALA A 1 100 ? 3.039 -2.396 2.398 1 98.44 100 ALA A O 1
ATOM 747 N N . VAL A 1 101 ? 3.268 -0.087 2.186 1 98.12 101 VAL A N 1
ATOM 748 C CA . VAL A 1 101 ? 4.164 0.07 3.326 1 98.12 101 VAL A CA 1
ATOM 749 C C . VAL A 1 101 ? 3.67 1.202 4.223 1 98.12 101 VAL A C 1
ATOM 751 O O . VAL A 1 101 ? 2.963 2.104 3.762 1 98.12 101 VAL A O 1
ATOM 754 N N . ASP A 1 102 ? 3.986 1.061 5.52 1 96.62 102 ASP A N 1
ATOM 755 C CA . ASP A 1 102 ? 3.725 2.15 6.457 1 96.62 102 ASP A CA 1
ATOM 756 C C . ASP A 1 102 ? 4.754 3.266 6.301 1 96.62 102 ASP A C 1
ATOM 758 O O . ASP A 1 102 ? 5.945 3.055 6.535 1 96.62 102 ASP A O 1
ATOM 762 N N . ALA A 1 103 ? 4.348 4.457 5.945 1 94.44 103 ALA A N 1
ATOM 763 C CA . ALA A 1 103 ? 5.277 5.535 5.625 1 94.44 103 ALA A CA 1
ATOM 764 C C . ALA A 1 103 ? 5.617 6.359 6.863 1 94.44 103 ALA A C 1
ATOM 766 O O . ALA A 1 103 ? 6.25 7.41 6.766 1 94.44 103 ALA A O 1
ATOM 767 N N . GLN A 1 104 ? 5.156 6.004 8.031 1 85.12 104 GLN A N 1
ATOM 768 C CA . GLN A 1 104 ? 5.473 6.734 9.25 1 85.12 104 GLN A CA 1
ATOM 769 C C . GLN A 1 104 ? 6.523 6 10.078 1 85.12 104 GLN A C 1
ATOM 771 O O . GLN A 1 104 ? 6.664 4.781 9.961 1 85.12 104 GLN A O 1
ATOM 776 N N . ILE B 1 1 ? -20.469 50.625 71.812 1 25.53 1 ILE B N 1
ATOM 777 C CA . ILE B 1 1 ? -21.094 50.781 70.5 1 25.53 1 ILE B CA 1
ATOM 778 C C . ILE B 1 1 ? -20.062 50.5 69.438 1 25.53 1 ILE B C 1
ATOM 780 O O . ILE B 1 1 ? -19.078 51.219 69.312 1 25.53 1 ILE B O 1
ATOM 784 N N . ASP B 1 2 ? -19.656 49.125 69.312 1 32.53 2 ASP B N 1
ATOM 785 C CA . ASP B 1 2 ? -18.688 48.375 68.562 1 32.53 2 ASP B CA 1
ATOM 786 C C . ASP B 1 2 ? -18.859 48.594 67.062 1 32.53 2 ASP B C 1
ATOM 788 O O . ASP B 1 2 ? -19.922 48.312 66.5 1 32.53 2 ASP B O 1
ATOM 792 N N . THR B 1 3 ? -18.406 49.844 66.688 1 33.62 3 THR B N 1
ATOM 793 C CA . THR B 1 3 ? -18.469 50.406 65.312 1 33.62 3 THR B CA 1
ATOM 794 C C . THR B 1 3 ? -17.938 49.438 64.312 1 33.62 3 THR B C 1
ATOM 796 O O . THR B 1 3 ? -16.719 49.188 64.25 1 33.62 3 THR B O 1
ATOM 799 N N . GLY B 1 4 ? -18.453 48.188 64.25 1 35.22 4 GLY B N 1
ATOM 800 C CA . GLY B 1 4 ? -18.281 46.969 63.438 1 35.22 4 GLY B CA 1
ATOM 801 C C . GLY B 1 4 ? -18.344 47.25 61.969 1 35.22 4 GLY B C 1
ATOM 802 O O . GLY B 1 4 ? -18.578 46.344 61.156 1 35.22 4 GLY B O 1
ATOM 803 N N . ALA B 1 5 ? -18.078 48.656 61.656 1 32.16 5 ALA B N 1
ATOM 804 C CA . ALA B 1 5 ? -18.609 48.969 60.344 1 32.16 5 ALA B CA 1
ATOM 805 C C . ALA B 1 5 ? -17.953 48.094 59.281 1 32.16 5 ALA B C 1
ATOM 807 O O . ALA B 1 5 ? -16.906 48.438 58.719 1 32.16 5 ALA B O 1
ATOM 808 N N . GLY B 1 6 ? -17.25 46.969 59.688 1 33.84 6 GLY B N 1
ATOM 809 C CA . GLY B 1 6 ? -16.375 46.469 58.625 1 33.84 6 GLY B CA 1
ATOM 810 C C . GLY B 1 6 ? -17.062 46.344 57.281 1 33.84 6 GLY B C 1
ATOM 811 O O . GLY B 1 6 ? -18.188 45.844 57.219 1 33.84 6 GLY B O 1
ATOM 812 N N . THR B 1 7 ? -16.766 47.312 56.469 1 33.31 7 THR B N 1
ATOM 813 C CA . THR B 1 7 ? -17.266 47.562 55.125 1 33.31 7 THR B CA 1
ATOM 814 C C . THR B 1 7 ? -17.422 46.25 54.344 1 33.31 7 THR B C 1
ATOM 816 O O . THR B 1 7 ? -16.672 45.281 54.594 1 33.31 7 THR B O 1
ATOM 819 N N . ILE B 1 8 ? -18.484 46.219 53.531 1 28.95 8 ILE B N 1
ATOM 820 C CA . ILE B 1 8 ? -19.359 45.469 52.656 1 28.95 8 ILE B CA 1
ATOM 821 C C . ILE B 1 8 ? -18.516 44.75 51.594 1 28.95 8 ILE B C 1
ATOM 823 O O . ILE B 1 8 ? -17.422 45.219 51.25 1 28.95 8 ILE B O 1
ATOM 827 N N . GLU B 1 9 ? -18.938 43.625 51.094 1 33.78 9 GLU B N 1
ATOM 828 C CA . GLU B 1 9 ? -18.766 42.438 50.281 1 33.78 9 GLU B CA 1
ATOM 829 C C . GLU B 1 9 ? -18.5 42.781 48.812 1 33.78 9 GLU B C 1
ATOM 831 O O . GLU B 1 9 ? -18.109 41.938 48 1 33.78 9 GLU B O 1
ATOM 836 N N . GLY B 1 10 ? -18.688 44.031 48.375 1 29.8 10 GLY B N 1
ATOM 837 C CA . GLY B 1 10 ? -19.234 43.875 47.031 1 29.8 10 GLY B CA 1
ATOM 838 C C . GLY B 1 10 ? -18.219 43.469 46 1 29.8 10 GLY B C 1
ATOM 839 O O . GLY B 1 10 ? -17.281 44.219 45.688 1 29.8 10 GLY B O 1
ATOM 840 N N . TRP B 1 11 ? -17.625 42.25 45.969 1 31.31 11 TRP B N 1
ATOM 841 C CA . TRP B 1 11 ? -16.656 41.812 44.969 1 31.31 11 TRP B CA 1
ATOM 842 C C . TRP B 1 11 ? -17.156 42.125 43.562 1 31.31 11 TRP B C 1
ATOM 844 O O . TRP B 1 11 ? -18.25 41.719 43.188 1 31.31 11 TRP B O 1
ATOM 854 N N . MET B 1 12 ? -17.016 43.375 43.188 1 26.42 12 MET B N 1
ATOM 855 C CA . MET B 1 12 ? -17.234 43.812 41.812 1 26.42 12 MET B CA 1
ATOM 856 C C . MET B 1 12 ? -16.797 42.719 40.812 1 26.42 12 MET B C 1
ATOM 858 O O . MET B 1 12 ? -15.961 41.875 41.156 1 26.42 12 MET B O 1
ATOM 862 N N . GLU B 1 13 ? -17.484 42.625 39.5 1 28.97 13 GLU B N 1
ATOM 863 C CA . GLU B 1 13 ? -17.859 41.844 38.312 1 28.97 13 GLU B CA 1
ATOM 864 C C . GLU B 1 13 ? -16.641 41.5 37.469 1 28.97 13 GLU B C 1
ATOM 866 O O . GLU B 1 13 ? -15.547 42.031 37.688 1 28.97 13 GLU B O 1
ATOM 871 N N . ALA B 1 14 ? -16.719 41.656 35.938 1 29.53 14 ALA B N 1
ATOM 872 C CA . ALA B 1 14 ? -16.719 40.844 34.719 1 29.53 14 ALA B CA 1
ATOM 873 C C . ALA B 1 14 ? -15.359 40.906 34.031 1 29.53 14 ALA B C 1
ATOM 875 O O . ALA B 1 14 ? -14.875 39.906 33.5 1 29.53 14 ALA B O 1
ATOM 876 N N . ALA B 1 15 ? -14.719 42.031 33.688 1 32.03 15 ALA B N 1
ATOM 877 C CA . ALA B 1 15 ? -14.469 42.219 32.25 1 32.03 15 ALA B CA 1
ATOM 878 C C . ALA B 1 1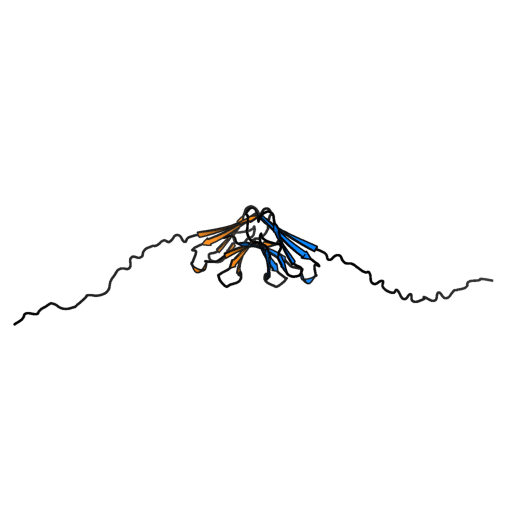5 ? -13.156 41.562 31.828 1 32.03 15 ALA B C 1
ATOM 880 O O . ALA B 1 15 ? -12.086 42.156 31.938 1 32.03 15 ALA B O 1
ATOM 881 N N . ASP B 1 16 ? -12.703 40.5 32.344 1 32.75 16 ASP B N 1
ATOM 882 C CA . ASP B 1 16 ? -11.352 40.062 31.969 1 32.75 16 ASP B CA 1
ATOM 883 C C . ASP B 1 16 ? -11.195 39.969 30.453 1 32.75 16 ASP B C 1
ATOM 885 O O . ASP B 1 16 ? -11.969 39.281 29.797 1 32.75 16 ASP B O 1
ATOM 889 N N . GLY B 1 17 ? -10.742 40.969 29.672 1 35.53 17 GLY B N 1
ATOM 890 C CA . GLY B 1 17 ? -10.312 41.062 28.281 1 35.53 17 GLY B CA 1
ATOM 891 C C . GLY B 1 17 ? -9.453 39.906 27.844 1 35.53 17 GLY B C 1
ATOM 892 O O . GLY B 1 17 ? -8.414 39.625 28.453 1 35.53 17 GLY B O 1
ATOM 893 N N . SER B 1 18 ? -10.039 38.844 27.359 1 33.12 18 SER B N 1
ATOM 894 C CA . SER B 1 18 ? -9.461 37.625 26.797 1 33.12 18 SER B CA 1
ATOM 895 C C . SER B 1 18 ? -8.375 37.938 25.781 1 33.12 18 SER B C 1
ATOM 897 O O . SER B 1 18 ? -8.609 38.688 24.828 1 33.12 18 SER B O 1
ATOM 899 N N . PRO B 1 19 ? -7.098 38.125 26.172 1 38 19 PRO B N 1
ATOM 900 C CA . PRO B 1 19 ? -6.027 38.25 25.172 1 38 19 PRO B CA 1
ATOM 901 C C . PRO B 1 19 ? -6.211 37.312 23.984 1 38 19 PRO B C 1
ATOM 903 O O . PRO B 1 19 ? -6.629 36.156 24.156 1 38 19 PRO B O 1
ATOM 906 N N . GLU B 1 20 ? -6.777 37.75 22.844 1 33.91 20 GLU B N 1
ATOM 907 C CA . GLU B 1 20 ? -6.738 37.125 21.531 1 33.91 20 GLU B CA 1
ATOM 908 C C . GLU B 1 20 ? -5.352 36.562 21.234 1 33.91 20 GLU B C 1
ATOM 910 O O . GLU B 1 20 ? -4.391 37.312 21.047 1 33.91 20 GLU B O 1
ATOM 915 N N . SER B 1 21 ? -4.703 35.781 22.109 1 35.75 21 SER B N 1
ATOM 916 C CA . SER B 1 21 ? -3.523 35.062 21.609 1 35.75 21 SER B CA 1
ATOM 917 C C . SER B 1 21 ? -3.648 34.75 20.125 1 35.75 21 SER B C 1
ATOM 919 O O . SER B 1 21 ? -4.562 34.031 19.734 1 35.75 21 SER B O 1
ATOM 921 N N . LEU B 1 22 ? -3.443 35.656 19.25 1 34.75 22 LEU B N 1
ATOM 922 C CA . LEU B 1 22 ? -3.152 35.438 17.828 1 34.75 22 LEU B CA 1
ATOM 923 C C . LEU B 1 22 ? -2.236 34.25 17.625 1 34.75 22 LEU B C 1
ATOM 925 O O . LEU B 1 22 ? -1.028 34.344 17.859 1 34.75 22 LEU B O 1
ATOM 929 N N . VAL B 1 23 ? -2.334 33.156 18.312 1 38.72 23 VAL B N 1
ATOM 930 C CA . VAL B 1 23 ? -1.613 31.984 17.812 1 38.72 23 VAL B CA 1
ATOM 931 C C . VAL B 1 23 ? -1.743 31.906 16.297 1 38.72 23 VAL B C 1
ATOM 933 O O . VAL B 1 23 ? -2.822 31.625 15.781 1 38.72 23 VAL B O 1
ATOM 936 N N . ILE B 1 24 ? -1.376 32.875 15.562 1 39.12 24 ILE B N 1
ATOM 937 C CA . ILE B 1 24 ? -1.138 32.625 14.148 1 39.12 24 ILE B CA 1
ATOM 938 C C . ILE B 1 24 ? -0.539 31.234 13.969 1 39.12 24 ILE B C 1
ATOM 940 O O . ILE B 1 24 ? 0.651 31.016 14.211 1 39.12 24 ILE B O 1
ATOM 944 N N . GLY B 1 25 ? -0.887 30.172 14.625 1 42.56 25 GLY B N 1
ATOM 945 C CA . GLY B 1 25 ? -0.365 28.828 14.5 1 42.56 25 GLY B CA 1
ATOM 946 C C . GLY B 1 25 ? -0.089 28.422 13.062 1 42.56 25 GLY B C 1
ATOM 947 O O . GLY B 1 25 ? -1.016 28.281 12.258 1 42.56 25 GLY B O 1
ATOM 948 N N . GLU B 1 26 ? 0.757 29.016 12.211 1 47.34 26 GLU B N 1
ATOM 949 C CA . GLU B 1 26 ? 1.267 28.5 10.945 1 47.34 26 GLU B CA 1
ATOM 950 C C . GLU B 1 26 ? 1.159 26.969 10.891 1 47.34 26 GLU B C 1
ATOM 952 O O . GLU B 1 26 ? 1.687 26.281 11.758 1 47.34 26 GLU B O 1
ATOM 957 N N . GLY B 1 27 ? 0.004 26.422 10.711 1 57.88 27 GLY B N 1
ATOM 958 C CA . GLY B 1 27 ? -0.523 25.078 10.852 1 57.88 27 GLY B CA 1
ATOM 959 C C . GLY B 1 27 ? 0.484 24 10.492 1 57.88 27 GLY B C 1
ATOM 960 O O . GLY B 1 27 ? 1.299 24.188 9.586 1 57.88 27 GLY B O 1
ATOM 961 N N . LYS B 1 28 ? 1.132 23.281 11.406 1 81.06 28 LYS B N 1
ATOM 962 C CA . LYS B 1 28 ? 2.121 22.203 11.32 1 81.06 28 LYS B CA 1
ATOM 963 C C . LYS B 1 28 ? 1.818 21.281 10.148 1 81.06 28 LYS B C 1
ATOM 965 O O . LYS B 1 28 ? 0.656 20.969 9.883 1 81.06 28 LYS B O 1
ATOM 970 N N . VAL B 1 29 ? 2.725 21.422 9.094 1 90.12 29 VAL B N 1
ATOM 971 C CA . VAL B 1 29 ? 2.613 20.484 7.98 1 90.12 29 VAL B CA 1
ATOM 972 C C . VAL B 1 29 ? 3.432 19.219 8.273 1 90.12 29 VAL B C 1
ATOM 974 O O . VAL B 1 29 ? 4.633 19.312 8.539 1 90.12 29 VAL B O 1
ATOM 977 N N . SER B 1 30 ? 2.746 18.156 8.406 1 93.38 30 SER B N 1
ATOM 978 C CA . SER B 1 30 ? 3.424 16.859 8.484 1 93.38 30 SER B CA 1
ATOM 979 C C . SER B 1 30 ? 3.627 16.266 7.102 1 93.38 30 SER B C 1
ATOM 981 O O . SER B 1 30 ? 2.74 16.328 6.25 1 93.38 30 SER B O 1
ATOM 983 N N . THR B 1 31 ? 4.84 15.664 6.832 1 95.38 31 THR B N 1
ATOM 984 C CA . THR B 1 31 ? 5.145 15.062 5.539 1 95.38 31 THR B CA 1
ATOM 985 C C . THR B 1 31 ? 5.68 13.641 5.715 1 95.38 31 THR B C 1
ATOM 987 O O . THR B 1 31 ? 6.48 13.383 6.617 1 95.38 31 THR B O 1
ATOM 990 N N . MET B 1 32 ? 5.211 12.773 4.867 1 96.88 32 MET B N 1
ATOM 991 C CA . MET B 1 32 ? 5.75 11.422 4.766 1 96.88 32 MET B CA 1
ATOM 992 C C . MET B 1 32 ? 5.887 11 3.309 1 96.88 32 MET B C 1
ATOM 994 O O . MET B 1 32 ? 5.277 11.602 2.424 1 96.88 32 MET B O 1
ATOM 998 N N . SER B 1 33 ? 6.742 9.992 3.105 1 97.5 33 SER B N 1
ATOM 999 C CA . SER B 1 33 ? 6.992 9.617 1.716 1 97.5 33 SER B CA 1
ATOM 1000 C C . SER B 1 33 ? 7.359 8.141 1.596 1 97.5 33 SER B C 1
ATOM 1002 O O . SER B 1 33 ? 7.684 7.496 2.594 1 97.5 33 SER B O 1
ATOM 1004 N N . CYS B 1 34 ? 7.223 7.613 0.478 1 97.5 34 CYS B N 1
ATOM 1005 C CA . CYS B 1 34 ? 7.746 6.312 0.074 1 97.5 34 CYS B CA 1
ATOM 1006 C C . CYS B 1 34 ? 8.516 6.418 -1.237 1 97.5 34 CYS B C 1
ATOM 1008 O O . CYS B 1 34 ? 8.172 7.227 -2.102 1 97.5 34 CYS B O 1
ATOM 1010 N N . SER B 1 35 ? 9.539 5.668 -1.296 1 97.19 35 SER B N 1
ATOM 1011 C CA . SER B 1 35 ? 10.406 5.691 -2.467 1 97.19 35 SER B CA 1
ATOM 1012 C C . SER B 1 35 ? 10.68 4.285 -2.988 1 97.19 35 SER B C 1
ATOM 1014 O O . SER B 1 35 ? 10.883 3.357 -2.203 1 97.19 35 SER B O 1
ATOM 1016 N N . PHE B 1 36 ? 10.672 4.137 -4.266 1 96.88 36 PHE B N 1
ATOM 1017 C CA . PHE B 1 36 ? 10.75 2.844 -4.938 1 96.88 36 PHE B CA 1
ATOM 1018 C C . PHE B 1 36 ? 11.922 2.801 -5.902 1 96.88 36 PHE B C 1
ATOM 1020 O O . PHE B 1 36 ? 12.406 3.844 -6.348 1 96.88 36 PHE B O 1
ATOM 1027 N N . THR B 1 37 ? 12.367 1.591 -6.219 1 96.31 37 THR B N 1
ATOM 1028 C CA . THR B 1 37 ? 13.367 1.407 -7.262 1 96.31 37 THR B CA 1
ATOM 1029 C C . THR B 1 37 ? 12.719 1.406 -8.641 1 96.31 37 THR B C 1
ATOM 1031 O O . THR B 1 37 ? 13.32 1.854 -9.617 1 96.31 37 THR B O 1
ATOM 1034 N N . SER B 1 38 ? 11.445 0.876 -8.695 1 95 38 SER B N 1
ATOM 1035 C CA . SER B 1 38 ? 10.68 0.852 -9.945 1 95 38 SER B CA 1
ATOM 1036 C C . SER B 1 38 ? 9.82 2.1 -10.086 1 95 38 SER B C 1
ATOM 1038 O O . SER B 1 38 ? 9.617 2.834 -9.117 1 95 38 SER B O 1
ATOM 1040 N N . THR B 1 39 ? 9.414 2.299 -11.336 1 95.69 39 THR B N 1
ATOM 1041 C CA . THR B 1 39 ? 8.531 3.42 -11.633 1 95.69 39 THR B CA 1
ATOM 1042 C C . THR B 1 39 ? 7.066 2.986 -11.578 1 95.69 39 THR B C 1
ATOM 1044 O O . THR B 1 39 ? 6.715 1.91 -12.07 1 95.69 39 THR B O 1
ATOM 1047 N N . TYR B 1 40 ? 6.277 3.766 -10.906 1 95.44 40 TYR B N 1
ATOM 1048 C CA . TYR B 1 40 ? 4.84 3.514 -10.883 1 95.44 40 TYR B CA 1
ATOM 1049 C C . TYR B 1 40 ? 4.066 4.73 -11.375 1 95.44 40 TYR B C 1
ATOM 1051 O O . TYR B 1 40 ? 4.457 5.871 -11.125 1 95.44 40 TYR B O 1
ATOM 1059 N N . ARG B 1 41 ? 2.98 4.461 -12.07 1 94.38 41 ARG B N 1
ATOM 1060 C CA . ARG B 1 41 ? 2.174 5.551 -12.609 1 94.38 41 ARG B CA 1
ATOM 1061 C C . ARG B 1 41 ? 1.349 6.215 -11.516 1 94.38 41 ARG B C 1
ATOM 1063 O O . ARG B 1 41 ? 1.014 7.398 -11.609 1 94.38 41 ARG B O 1
ATOM 1070 N N . THR B 1 42 ? 0.926 5.383 -10.586 1 95.94 42 THR B N 1
ATOM 1071 C CA . THR B 1 42 ? 0.058 5.906 -9.531 1 95.94 42 THR B CA 1
ATOM 1072 C C . THR B 1 42 ? 0.495 5.391 -8.164 1 95.94 42 THR B C 1
ATOM 1074 O O . THR B 1 42 ? 1.078 4.309 -8.062 1 95.94 42 THR B O 1
ATOM 1077 N N . PHE B 1 43 ? 0.341 6.191 -7.176 1 97.69 43 PHE B N 1
ATOM 1078 C CA . PHE B 1 43 ? 0.495 5.84 -5.77 1 97.69 43 PHE B CA 1
ATOM 1079 C C . PHE B 1 43 ? -0.818 6.023 -5.016 1 97.69 43 PHE B C 1
ATOM 1081 O O . PHE B 1 43 ? -1.488 7.047 -5.168 1 97.69 43 PHE B O 1
ATOM 1088 N N . GLN B 1 44 ? -1.169 5.059 -4.258 1 97.69 44 GLN B N 1
ATOM 1089 C CA . GLN B 1 44 ? -2.363 5.176 -3.428 1 97.69 44 GLN B CA 1
ATOM 1090 C C . GLN B 1 44 ? -1.995 5.363 -1.959 1 97.69 44 GLN B C 1
ATOM 1092 O O . GLN B 1 44 ? -1.186 4.609 -1.416 1 97.69 44 GLN B O 1
ATOM 1097 N N . TRP B 1 45 ? -2.617 6.391 -1.35 1 98.25 45 TRP B N 1
ATOM 1098 C CA . TRP B 1 45 ? -2.406 6.652 0.07 1 98.25 45 TRP B CA 1
ATOM 1099 C C . TRP B 1 45 ? -3.641 6.281 0.883 1 98.25 45 TRP B C 1
ATOM 1101 O O . TRP B 1 45 ? -4.77 6.574 0.48 1 98.25 45 TRP B O 1
ATOM 1111 N N . TYR B 1 46 ? -3.334 5.586 1.98 1 97.69 46 TYR B N 1
ATOM 1112 C CA . TYR B 1 46 ? -4.383 5.184 2.91 1 97.69 46 TYR B CA 1
ATOM 1113 C C . TYR B 1 46 ? -4.09 5.695 4.316 1 97.69 46 TYR B C 1
ATOM 1115 O O . TYR B 1 46 ? -2.928 5.801 4.715 1 97.69 46 TYR B O 1
ATOM 1123 N N . GLN B 1 47 ? -5.164 5.977 5.02 1 96.56 47 GLN B N 1
ATOM 1124 C CA . GLN B 1 47 ? -5.078 6.289 6.441 1 96.56 47 GLN B CA 1
ATOM 1125 C C . GLN B 1 47 ? -5.668 5.168 7.293 1 96.56 47 GLN B C 1
ATOM 1127 O O . GLN B 1 47 ? -6.746 4.652 6.984 1 96.56 47 GLN B O 1
ATOM 1132 N N . GLN B 1 48 ? -4.883 4.832 8.258 1 94.62 48 GLN B N 1
ATOM 1133 C CA . GLN B 1 48 ? -5.375 3.826 9.195 1 94.62 48 GLN B CA 1
ATOM 1134 C C . GLN B 1 48 ? -5.41 4.375 10.617 1 94.62 48 GLN B C 1
ATOM 1136 O O . GLN B 1 48 ? -4.367 4.527 11.258 1 94.62 48 GLN B O 1
ATOM 1141 N N . LEU B 1 49 ? -6.605 4.641 11.047 1 93.94 49 LEU B N 1
ATOM 1142 C CA . LEU B 1 49 ? -6.801 5.109 12.414 1 93.94 49 LEU B CA 1
ATOM 1143 C C . LEU B 1 49 ? -6.891 3.939 13.383 1 93.94 49 LEU B C 1
ATOM 1145 O O . LEU B 1 49 ? -7.207 2.816 12.984 1 93.94 49 LEU B O 1
ATOM 1149 N N . PRO B 1 50 ? -6.535 4.211 14.68 1 91.81 50 PRO B N 1
ATOM 1150 C CA . PRO B 1 50 ? -6.566 3.125 15.664 1 91.81 50 PRO B CA 1
ATOM 1151 C C . PRO B 1 50 ? -7.91 2.4 15.703 1 91.81 50 PRO B C 1
ATOM 1153 O O . PRO B 1 50 ? -8.961 3.043 15.797 1 91.81 50 PRO B O 1
ATOM 1156 N N . GLY B 1 51 ? -7.828 1.112 15.625 1 91.44 51 GLY B N 1
ATOM 1157 C CA . GLY B 1 51 ? -9.023 0.292 15.734 1 91.44 51 GLY B CA 1
ATOM 1158 C C . GLY B 1 51 ? -9.797 0.18 14.438 1 91.44 51 GLY B C 1
ATOM 1159 O O . GLY B 1 51 ? -10.844 -0.462 14.383 1 91.44 51 GLY B O 1
ATOM 1160 N N . GLN B 1 52 ? -9.297 0.809 13.352 1 92 52 GLN B N 1
ATOM 1161 C CA . GLN B 1 52 ? -9.984 0.807 12.062 1 92 52 GLN B CA 1
ATOM 1162 C C . GLN B 1 52 ? -9.078 0.263 10.961 1 92 52 GLN B C 1
ATOM 1164 O O . GLN B 1 52 ? -7.855 0.269 11.094 1 92 52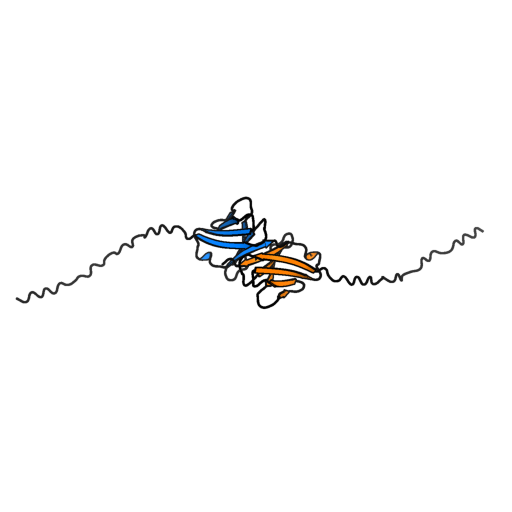 GLN B O 1
ATOM 1169 N N . GLY B 1 53 ? -9.703 -0.315 9.922 1 91.19 53 GLY B N 1
ATOM 1170 C CA . GLY B 1 53 ? -8.938 -0.664 8.734 1 91.19 53 GLY B CA 1
ATOM 1171 C C . GLY B 1 53 ? -8.492 0.545 7.938 1 91.19 53 GLY B C 1
ATOM 1172 O O . GLY B 1 53 ? -8.914 1.669 8.211 1 91.19 53 GLY B O 1
ATOM 1173 N N . PRO B 1 54 ? -7.629 0.271 7.031 1 94.31 54 PRO B N 1
ATOM 1174 C CA . PRO B 1 54 ? -7.184 1.398 6.207 1 94.31 54 PRO B CA 1
ATOM 1175 C C . PRO B 1 54 ? -8.305 1.977 5.344 1 94.31 54 PRO B C 1
ATOM 1177 O O . PRO B 1 54 ? -9.133 1.229 4.824 1 94.31 54 PRO B O 1
ATOM 1180 N N . THR B 1 55 ? -8.391 3.275 5.25 1 94.94 55 THR B N 1
ATOM 1181 C CA . THR B 1 55 ? -9.305 4.012 4.383 1 94.94 55 THR B CA 1
ATOM 1182 C C . THR B 1 55 ? -8.531 4.781 3.318 1 94.94 55 THR B C 1
ATOM 1184 O O . THR B 1 55 ? -7.5 5.395 3.611 1 94.94 55 THR B O 1
ATOM 1187 N N . HIS B 1 56 ? -9.07 4.68 2.098 1 96.69 56 HIS B N 1
ATOM 1188 C CA . HIS B 1 56 ? -8.406 5.367 0.997 1 96.69 56 HIS B CA 1
ATOM 1189 C C . HIS B 1 56 ? -8.461 6.879 1.176 1 96.69 56 HIS B C 1
ATOM 1191 O O . HIS B 1 56 ? -9.539 7.441 1.4 1 96.69 56 HIS B O 1
ATOM 1197 N N . LEU B 1 57 ? -7.305 7.492 1.053 1 97 57 LEU B N 1
ATOM 1198 C CA . LEU B 1 57 ? -7.246 8.945 1.165 1 97 57 LEU B CA 1
ATOM 1199 C C . LEU B 1 57 ? -7.219 9.594 -0.214 1 97 57 LEU B C 1
ATOM 1201 O O . LEU B 1 57 ? -8.086 10.406 -0.538 1 97 57 LEU B O 1
ATOM 1205 N N . LEU B 1 58 ? -6.254 9.281 -0.984 1 97.69 58 LEU B N 1
ATOM 1206 C CA . LEU B 1 58 ? -6.094 9.875 -2.309 1 97.69 58 LEU B CA 1
ATOM 1207 C C . LEU B 1 58 ? -5.199 9.008 -3.188 1 97.69 58 LEU B C 1
ATOM 1209 O O . LEU B 1 58 ? -4.496 8.125 -2.688 1 97.69 58 LEU B O 1
ATOM 1213 N N . THR B 1 59 ? -5.262 9.148 -4.48 1 96.94 59 THR B N 1
ATOM 1214 C CA . THR B 1 59 ? -4.375 8.562 -5.484 1 96.94 59 THR B CA 1
ATOM 1215 C C . THR B 1 59 ? -3.572 9.656 -6.191 1 96.94 59 THR B C 1
ATOM 1217 O O . THR B 1 59 ? -4.141 10.523 -6.855 1 96.94 59 THR B O 1
ATOM 1220 N N . ALA B 1 60 ? -2.271 9.617 -5.949 1 97.75 60 ALA B N 1
ATOM 1221 C CA . ALA B 1 60 ? -1.389 10.555 -6.629 1 97.75 60 ALA B CA 1
ATOM 1222 C C . ALA B 1 60 ? -0.956 10.023 -7.992 1 97.75 60 ALA B C 1
ATOM 1224 O O . ALA B 1 60 ? -0.612 8.844 -8.117 1 97.75 60 ALA B O 1
ATOM 1225 N N . SER B 1 61 ? -0.962 10.859 -9.031 1 96.56 61 SER B N 1
ATOM 1226 C CA . SER B 1 61 ? -0.544 10.477 -10.375 1 96.56 61 SER B CA 1
ATOM 1227 C C . SER B 1 61 ? 0.287 11.57 -11.031 1 96.56 61 SER B C 1
ATOM 1229 O O . SER B 1 61 ? 0.421 12.664 -10.484 1 96.56 61 SER B O 1
ATOM 1231 N N . SER B 1 62 ? 0.934 11.227 -12.164 1 89.44 62 SER B N 1
ATOM 1232 C CA . SER B 1 62 ? 1.938 12.07 -12.797 1 89.44 62 S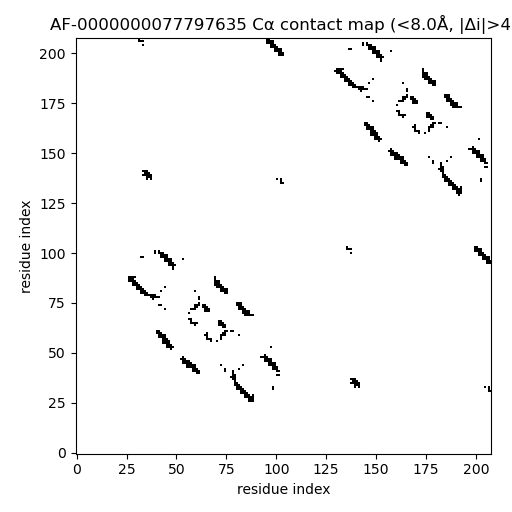ER B CA 1
ATOM 1233 C C . SER B 1 62 ? 1.337 13.406 -13.234 1 89.44 62 SER B C 1
ATOM 1235 O O . SER B 1 62 ? 2.059 14.391 -13.406 1 89.44 62 SER B O 1
ATOM 1237 N N . ASN B 1 63 ? 0.178 13.57 -13.336 1 84.44 63 ASN B N 1
ATOM 1238 C CA . ASN B 1 63 ? -0.375 14.758 -13.984 1 84.44 63 ASN B CA 1
ATOM 1239 C C . ASN B 1 63 ? -0.44 15.938 -13.023 1 84.44 63 ASN B C 1
ATOM 1241 O O . ASN B 1 63 ? -0.204 17.078 -13.422 1 84.44 63 ASN B O 1
ATOM 1245 N N . GLU B 1 64 ? -0.867 15.828 -11.875 1 83.38 64 GLU B N 1
ATOM 1246 C CA . GLU B 1 64 ? -0.99 16.922 -10.906 1 83.38 64 GLU B CA 1
ATOM 1247 C C . GLU B 1 64 ? -0.993 16.375 -9.477 1 83.38 64 GLU B C 1
ATOM 1249 O O . GLU B 1 64 ? -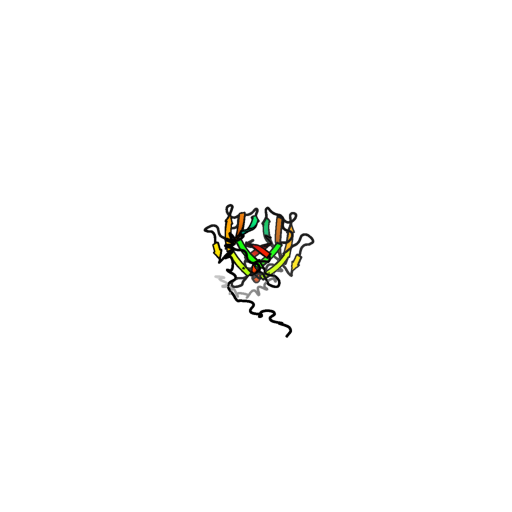1.3 15.211 -9.25 1 83.38 64 GLU B O 1
ATOM 1254 N N . ASN B 1 65 ? -0.588 17.391 -8.602 1 90.12 65 ASN B N 1
ATOM 1255 C CA . ASN B 1 65 ? -0.839 17.109 -7.191 1 90.12 65 ASN B CA 1
ATOM 1256 C C . ASN B 1 65 ? -2.33 16.938 -6.91 1 90.12 65 ASN B C 1
ATOM 1258 O O . ASN B 1 65 ? -3.162 17.594 -7.535 1 90.12 65 ASN B O 1
ATOM 1262 N N . VAL B 1 66 ? -2.572 16.016 -6.043 1 97.06 66 VAL B N 1
ATOM 1263 C CA . VAL B 1 66 ? -3.955 15.773 -5.645 1 97.06 66 VAL B CA 1
ATOM 1264 C C . VAL B 1 66 ? -4.191 16.312 -4.234 1 97.06 66 VAL B C 1
ATOM 1266 O O . VAL B 1 66 ? -3.373 16.094 -3.338 1 97.06 66 VAL B O 1
ATOM 1269 N N . THR B 1 67 ? -5.305 17.109 -4.102 1 96.25 67 THR B N 1
ATOM 1270 C CA . THR B 1 67 ? -5.648 17.656 -2.787 1 96.25 67 THR B CA 1
ATOM 1271 C C . THR B 1 67 ? -7.02 17.156 -2.344 1 96.25 67 THR B C 1
ATOM 1273 O O . THR B 1 67 ? -7.992 17.25 -3.1 1 96.25 67 THR B O 1
ATOM 1276 N N . VAL B 1 68 ? -7.078 16.547 -1.204 1 96.88 68 VAL B N 1
ATOM 1277 C CA . VAL B 1 68 ? -8.312 16.156 -0.545 1 96.88 68 VAL B CA 1
ATOM 1278 C C . VAL B 1 68 ? -8.359 16.734 0.866 1 96.88 68 VAL B C 1
ATOM 1280 O O . VAL B 1 68 ? -7.711 16.219 1.778 1 96.88 68 VAL B O 1
ATOM 1283 N N . GLY B 1 69 ? -9.148 17.844 0.981 1 94.88 69 GLY B N 1
ATOM 1284 C CA . GLY B 1 69 ? -9.133 18.547 2.258 1 94.88 69 GLY B CA 1
ATOM 1285 C C . GLY B 1 69 ? -7.758 19.047 2.65 1 94.88 69 GLY B C 1
ATOM 1286 O O . GLY B 1 69 ? -7.133 19.797 1.908 1 94.88 69 GLY B O 1
ATOM 1287 N N . ARG B 1 70 ? -7.27 18.531 3.771 1 94.75 70 ARG B N 1
ATOM 1288 C CA . ARG B 1 70 ? -5.977 18.969 4.289 1 94.75 70 ARG B CA 1
ATOM 1289 C C . ARG B 1 70 ? -4.855 18.062 3.775 1 94.75 70 ARG B C 1
ATOM 1291 O O . ARG B 1 70 ? -3.686 18.281 4.098 1 94.75 70 ARG B O 1
ATOM 1298 N N . PHE B 1 71 ? -5.207 17.109 2.994 1 96.25 71 PHE B N 1
ATOM 1299 C CA . PHE B 1 71 ? -4.223 16.156 2.49 1 96.25 71 PHE B CA 1
ATOM 1300 C C . PHE B 1 71 ? -3.801 16.516 1.07 1 96.25 71 PHE B C 1
ATOM 1302 O O . PHE B 1 71 ? -4.648 16.75 0.207 1 96.25 71 PHE B O 1
ATOM 1309 N N . ILE B 1 72 ? -2.482 16.547 0.877 1 97.25 72 ILE B N 1
ATOM 1310 C CA . ILE B 1 72 ? -1.923 16.797 -0.447 1 97.25 72 ILE B CA 1
ATOM 1311 C C . ILE B 1 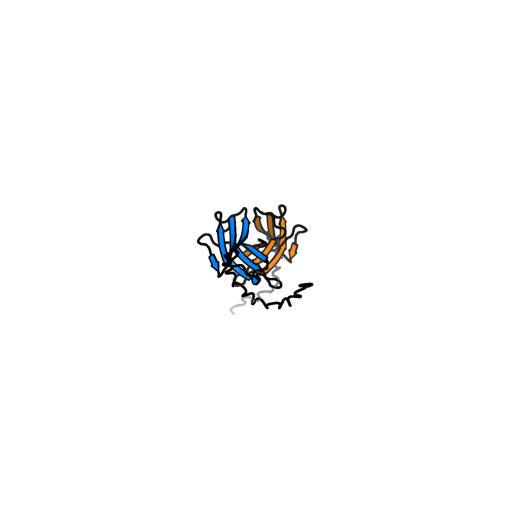72 ? -1.014 15.633 -0.852 1 97.25 72 ILE B C 1
ATOM 1313 O O . ILE B 1 72 ? -0.036 15.336 -0.161 1 97.25 72 ILE B O 1
ATOM 1317 N N . GLY B 1 73 ? -1.336 14.953 -1.929 1 97.81 73 GLY B N 1
ATOM 1318 C CA . GLY B 1 73 ? -0.509 13.875 -2.455 1 97.81 73 GLY B CA 1
ATOM 1319 C C . GLY B 1 73 ? 0.281 14.281 -3.686 1 97.81 73 GLY B C 1
ATOM 1320 O O . GLY B 1 73 ? -0.246 14.953 -4.574 1 97.81 73 GLY B O 1
ATOM 1321 N N . GLU B 1 74 ? 1.534 13.836 -3.684 1 97.94 74 GLU B N 1
ATOM 1322 C CA . GLU B 1 74 ? 2.404 14.195 -4.801 1 97.94 74 GLU B CA 1
ATOM 1323 C C . GLU B 1 74 ? 2.982 12.953 -5.469 1 97.94 74 GLU B C 1
ATOM 1325 O O . GLU B 1 74 ? 3.312 11.977 -4.797 1 97.94 74 GLU B O 1
ATOM 1330 N N . HIS B 1 75 ? 3.035 12.961 -6.762 1 97.69 75 HIS B N 1
ATOM 1331 C CA . HIS B 1 75 ? 3.775 12.016 -7.586 1 97.69 75 HIS B CA 1
ATOM 1332 C C . HIS B 1 75 ? 5.125 12.586 -8 1 97.69 75 HIS B C 1
ATOM 1334 O O . HIS B 1 75 ? 5.188 13.555 -8.758 1 97.69 75 HIS B O 1
ATOM 1340 N N . LEU B 1 76 ? 6.176 12.055 -7.484 1 96.56 76 LEU B N 1
ATOM 1341 C CA . LEU B 1 76 ? 7.488 12.68 -7.59 1 96.56 76 LEU B CA 1
ATOM 1342 C C . LEU B 1 76 ? 8.492 11.75 -8.258 1 96.56 76 LEU B C 1
ATOM 1344 O O . LEU B 1 76 ? 8.234 10.547 -8.391 1 96.56 76 LEU B O 1
ATOM 1348 N N . GLU B 1 77 ? 9.594 12.367 -8.766 1 96.06 77 GLU B N 1
ATOM 1349 C CA . GLU B 1 77 ? 10.758 11.656 -9.289 1 96.06 77 GLU B CA 1
ATOM 1350 C C . GLU B 1 77 ? 10.352 10.672 -10.383 1 96.06 77 GLU B C 1
ATOM 1352 O O . GLU B 1 77 ? 10.781 9.516 -10.367 1 96.06 77 GLU B O 1
ATOM 1357 N N . SER B 1 78 ? 9.461 11.07 -11.266 1 95.56 78 SER B N 1
ATOM 1358 C CA . SER B 1 78 ? 9 10.328 -12.438 1 95.56 78 SER B CA 1
ATOM 1359 C C . SER B 1 78 ? 8.43 8.977 -12.039 1 95.56 78 SER B C 1
ATOM 1361 O O . SER B 1 78 ? 8.688 7.969 -12.711 1 95.56 78 SER B O 1
ATOM 1363 N N . GLY B 1 79 ? 7.859 8.961 -10.898 1 96.56 79 GLY B N 1
ATOM 1364 C CA . GLY B 1 79 ? 7.109 7.773 -10.523 1 96.56 79 GLY B CA 1
ATOM 1365 C C . GLY B 1 79 ? 7.867 6.852 -9.586 1 96.56 79 GLY B C 1
ATOM 1366 O O . GLY B 1 79 ? 7.516 5.68 -9.438 1 96.56 79 GLY B O 1
ATOM 1367 N N . LYS B 1 80 ? 8.93 7.379 -8.977 1 97.19 80 LYS B N 1
ATOM 1368 C CA . LYS B 1 80 ? 9.703 6.539 -8.07 1 97.19 80 LYS B CA 1
ATOM 1369 C C . LYS B 1 80 ? 9.508 6.965 -6.617 1 97.19 80 LYS B C 1
ATOM 1371 O O . LYS B 1 80 ? 10.047 6.34 -5.703 1 97.19 80 LYS B O 1
ATOM 1376 N N . ARG B 1 81 ? 8.75 8.078 -6.465 1 97.12 81 ARG B N 1
ATOM 1377 C CA . ARG B 1 81 ? 8.523 8.586 -5.113 1 97.12 81 ARG B CA 1
ATOM 1378 C C . ARG B 1 81 ? 7.168 9.266 -5.008 1 97.12 81 ARG B C 1
ATOM 1380 O O . ARG B 1 81 ? 6.727 9.938 -5.945 1 97.12 81 ARG B O 1
ATOM 1387 N N . SER B 1 82 ? 6.562 9.094 -3.879 1 97.56 82 SER B N 1
ATOM 1388 C CA . SER B 1 82 ? 5.367 9.867 -3.553 1 97.56 82 SER B CA 1
ATOM 1389 C C . SER B 1 82 ? 5.461 10.461 -2.152 1 97.56 82 SER B C 1
ATOM 1391 O O . SER B 1 82 ? 6.012 9.844 -1.241 1 97.56 82 SER B O 1
ATOM 1393 N N . SER B 1 83 ? 4.91 11.633 -2.043 1 97.69 83 SER B N 1
ATOM 1394 C CA . SER B 1 83 ? 4.812 12.266 -0.732 1 97.69 83 SER B CA 1
ATOM 1395 C C . SER B 1 83 ? 3.363 12.594 -0.385 1 97.69 83 SER B C 1
ATOM 1397 O O . SER B 1 83 ? 2.564 12.914 -1.269 1 97.69 83 SER B O 1
ATOM 1399 N N . LEU B 1 84 ? 3.078 12.523 0.894 1 97.56 84 LEU B N 1
ATOM 1400 C CA . LEU B 1 84 ? 1.812 12.969 1.47 1 97.56 84 LEU B CA 1
ATOM 1401 C C . LEU B 1 84 ? 2.037 14.102 2.465 1 97.56 84 LEU B C 1
ATOM 1403 O O . LEU B 1 84 ? 2.848 13.977 3.385 1 97.56 84 LEU B O 1
ATOM 1407 N N . HIS B 1 85 ? 1.411 15.219 2.252 1 96.62 85 HIS B N 1
ATOM 1408 C CA . HIS B 1 85 ? 1.446 16.359 3.166 1 96.62 85 HIS B CA 1
ATOM 1409 C C . HIS B 1 85 ? 0.109 16.531 3.875 1 96.62 85 HIS B C 1
ATOM 1411 O O . HIS B 1 85 ? -0.947 16.484 3.24 1 96.62 85 HIS B O 1
ATOM 1417 N N . ILE B 1 86 ? 0.174 16.656 5.164 1 95.81 86 ILE B N 1
ATOM 1418 C CA . ILE B 1 86 ? -1.008 17 5.953 1 95.81 86 ILE B CA 1
ATOM 1419 C C . ILE B 1 86 ? -0.884 18.422 6.496 1 95.81 86 ILE B C 1
ATOM 1421 O O . ILE B 1 86 ? -0.017 18.703 7.328 1 95.81 86 ILE B O 1
ATOM 1425 N N . THR B 1 87 ? -1.739 19.25 5.957 1 93.5 87 THR B N 1
ATOM 1426 C CA . THR B 1 87 ? -1.725 20.641 6.426 1 93.5 87 THR B CA 1
ATOM 1427 C C . THR B 1 87 ? -2.654 20.812 7.621 1 93.5 87 THR B C 1
ATOM 1429 O O . THR B 1 87 ? -3.691 20.156 7.711 1 93.5 87 THR B O 1
ATOM 1432 N N . ASP B 1 88 ? -2.305 21.688 8.578 1 88.81 88 ASP B N 1
ATOM 1433 C CA . ASP B 1 88 ? -3.096 21.922 9.781 1 88.81 88 ASP B CA 1
ATOM 1434 C C . ASP B 1 88 ? -3.379 2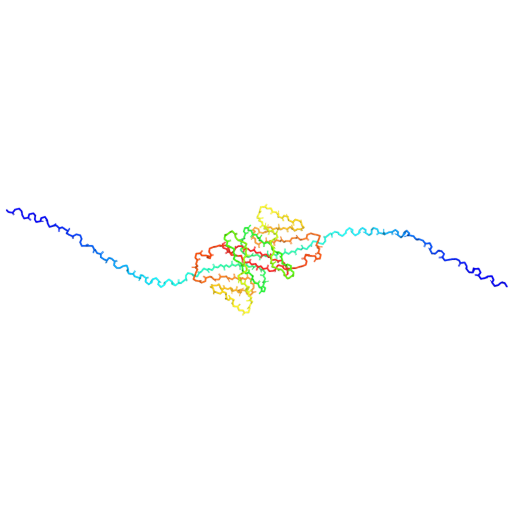0.625 10.523 1 88.81 88 ASP B C 1
ATOM 1436 O O . ASP B 1 88 ? -4.535 20.297 10.805 1 88.81 88 ASP B O 1
ATOM 1440 N N . SER B 1 89 ? -2.352 19.875 10.75 1 86.25 89 SER B N 1
ATOM 1441 C CA . SER B 1 89 ? -2.443 18.562 11.391 1 86.25 89 SER B CA 1
ATOM 1442 C C . SER B 1 89 ? -3.258 18.641 12.68 1 86.25 89 SER B C 1
ATOM 1444 O O . SER B 1 89 ? -3.094 19.562 13.477 1 86.25 89 SER B O 1
ATOM 1446 N N . GLN B 1 90 ? -4.191 17.766 12.766 1 85.19 90 GLN B N 1
ATOM 1447 C CA . GLN B 1 90 ? -5.078 17.641 13.922 1 85.19 90 GLN B CA 1
ATOM 1448 C C . GLN B 1 90 ? -4.797 16.375 14.703 1 85.19 90 GLN B C 1
ATOM 1450 O O . GLN B 1 90 ? -4.211 15.422 14.172 1 85.19 90 GLN B O 1
ATOM 1455 N N . LEU B 1 91 ? -5.195 16.359 15.945 1 81.69 91 LEU B N 1
ATOM 1456 C CA . LEU B 1 91 ? -5.043 15.18 16.781 1 81.69 91 LEU B CA 1
ATOM 1457 C C . LEU B 1 91 ? -5.699 13.969 16.141 1 81.69 91 LEU B C 1
ATOM 1459 O O . LEU B 1 91 ? -5.199 12.844 16.266 1 81.69 91 LEU B O 1
ATOM 1463 N N . GLY B 1 92 ? -6.738 14.094 15.43 1 86 92 GLY B N 1
ATOM 1464 C CA . GLY B 1 92 ? -7.469 13.023 14.766 1 86 92 GLY B CA 1
ATOM 1465 C C . GLY B 1 92 ? -6.707 12.398 13.609 1 86 92 GLY B C 1
ATOM 1466 O O . GLY B 1 92 ? -7.098 11.352 13.102 1 86 92 GLY B O 1
ATOM 1467 N N . ASP B 1 93 ? -5.633 13.07 13.297 1 87.81 93 ASP B N 1
ATOM 1468 C CA . ASP B 1 93 ? -4.84 12.562 12.18 1 87.81 93 ASP B CA 1
ATOM 1469 C C . ASP B 1 93 ? -3.822 11.531 12.656 1 87.81 93 ASP B C 1
ATOM 1471 O O . ASP B 1 93 ? -3.076 10.977 11.844 1 87.81 93 ASP B O 1
ATOM 1475 N N . SER B 1 94 ? -3.912 11.375 13.977 1 88.12 94 SER B N 1
ATOM 1476 C CA . SER B 1 94 ? -2.928 10.445 14.523 1 88.12 94 SER B CA 1
ATOM 1477 C C . SER B 1 94 ? -3.232 9.008 14.125 1 88.12 94 SER B C 1
ATOM 1479 O O . SER B 1 94 ? -4.375 8.555 14.234 1 88.12 94 SER B O 1
ATOM 1481 N N . GLY B 1 95 ? -2.486 8.328 13.414 1 92.75 95 GLY B N 1
ATOM 1482 C CA . GLY B 1 95 ? -2.58 6.969 12.914 1 92.75 95 GLY B CA 1
ATOM 1483 C C . GLY B 1 95 ? -1.459 6.605 11.953 1 92.75 95 GLY B C 1
ATOM 1484 O O . GLY B 1 95 ? -0.409 7.254 11.945 1 92.75 95 GLY B O 1
ATOM 1485 N N . SER B 1 96 ? -1.633 5.523 11.359 1 94.25 96 SER B N 1
ATOM 1486 C CA . SER B 1 96 ? -0.654 5.102 10.359 1 94.25 96 SER B CA 1
ATOM 1487 C C . SER B 1 96 ? -1.088 5.504 8.953 1 94.25 96 SER B C 1
ATOM 1489 O O . SER B 1 96 ? -2.283 5.609 8.672 1 94.25 96 SER B O 1
ATOM 1491 N N . TYR B 1 97 ? -0.096 5.785 8.141 1 97.31 97 TYR B N 1
ATOM 1492 C CA . TYR B 1 97 ? -0.345 6.105 6.734 1 97.31 97 TYR B CA 1
ATOM 1493 C C . TYR B 1 97 ? 0.394 5.137 5.816 1 97.31 97 TYR B C 1
ATOM 1495 O O . TYR B 1 97 ? 1.61 4.973 5.93 1 97.31 97 TYR B O 1
ATOM 1503 N N . LEU B 1 98 ? -0.394 4.504 4.93 1 98.31 98 LEU B N 1
ATOM 1504 C CA . LEU B 1 98 ? 0.175 3.512 4.023 1 98.31 98 LEU B CA 1
ATOM 1505 C C . LEU B 1 98 ? 0.319 4.078 2.615 1 98.31 98 LEU B C 1
ATOM 1507 O O . LEU B 1 98 ? -0.564 4.793 2.135 1 98.31 98 LEU B O 1
ATOM 1511 N N . CYS B 1 99 ? 1.426 3.799 2.008 1 98.56 99 CYS B N 1
ATOM 1512 C CA . CYS B 1 99 ? 1.685 4.051 0.595 1 98.56 99 CYS B CA 1
ATOM 1513 C C . CYS B 1 99 ? 1.638 2.758 -0.208 1 98.56 99 CYS B C 1
ATOM 1515 O O . CYS B 1 99 ? 2.32 1.788 0.128 1 98.56 99 CYS B O 1
ATOM 1517 N N . ALA B 1 100 ? 0.81 2.715 -1.204 1 98.44 100 ALA B N 1
ATOM 1518 C CA . ALA B 1 100 ? 0.601 1.463 -1.924 1 98.44 100 ALA B CA 1
ATOM 1519 C C . ALA B 1 100 ? 0.756 1.662 -3.43 1 98.44 100 ALA B C 1
ATOM 1521 O O . ALA B 1 100 ? 0.396 2.715 -3.963 1 98.44 100 ALA B O 1
ATOM 1522 N N . VAL B 1 101 ? 1.276 0.561 -4.074 1 98.12 101 VAL B N 1
ATOM 1523 C CA . VAL B 1 101 ? 1.415 0.549 -5.527 1 98.12 101 VAL B CA 1
ATOM 1524 C C . VAL B 1 101 ? 0.815 -0.736 -6.094 1 98.12 101 VAL B C 1
ATOM 1526 O O . VAL B 1 101 ? 0.728 -1.748 -5.395 1 98.12 101 VAL B O 1
ATOM 1529 N N . ASP B 1 102 ? 0.319 -0.616 -7.344 1 96.62 102 ASP B N 1
ATOM 1530 C CA . ASP B 1 102 ? -0.13 -1.803 -8.07 1 96.62 102 ASP B CA 1
ATOM 1531 C C . ASP B 1 102 ? 1.058 -2.613 -8.578 1 96.62 102 ASP B C 1
ATOM 1533 O O . ASP B 1 102 ? 1.829 -2.135 -9.414 1 96.62 102 ASP B O 1
ATOM 1537 N N . ALA B 1 103 ? 1.218 -3.84 -8.133 1 94.5 103 ALA B N 1
ATOM 1538 C CA . ALA B 1 103 ? 2.404 -4.629 -8.453 1 94.5 103 ALA B CA 1
ATOM 1539 C C . ALA B 1 103 ? 2.201 -5.43 -9.734 1 94.5 103 ALA B C 1
ATOM 1541 O O . ALA B 1 103 ? 3.035 -6.27 -10.086 1 94.5 103 ALA B O 1
ATOM 1542 N N . GLN B 1 104 ? 1.1 -5.301 -10.43 1 85.38 104 GLN B N 1
ATOM 1543 C CA . GLN B 1 104 ? 0.866 -6.02 -11.672 1 85.38 104 GLN B CA 1
ATOM 1544 C C . GLN B 1 104 ? 1.096 -5.121 -12.883 1 85.38 104 GLN B C 1
ATOM 1546 O O . GLN B 1 104 ? 0.983 -3.896 -12.781 1 85.38 104 GLN B O 1
#